Protein AF-A0A4U5LVH8-F1 (afdb_monomer)

Solvent-accessible surface area (backbone atoms only — not comparable to full-atom values): 15609 Å² total; per-residue (Å²): 105,29,66,63,54,50,50,22,55,41,50,54,55,33,56,53,20,60,77,36,75,45,81,76,67,95,50,73,52,55,47,56,58,29,36,58,57,48,28,49,53,48,22,69,75,67,57,44,85,49,93,58,66,38,68,61,50,84,52,35,52,63,48,34,46,51,49,50,51,51,56,49,64,70,52,76,82,63,92,68,68,66,69,78,76,60,49,35,67,52,24,46,74,44,38,55,60,45,42,48,52,55,49,54,50,51,52,48,55,36,57,73,34,71,61,38,16,62,70,41,51,72,62,45,55,82,71,44,55,75,68,31,41,48,43,47,49,51,47,50,53,59,71,68,41,66,85,65,63,89,50,96,66,51,62,50,59,63,49,44,56,62,78,89,74,84,62,78,76,80,74,71,84,78,74,80,86,83,88,86,86,86,88,84,87,80,94,77,87,79,98,66,92,68,92,85,67,88,71,89,73,83,69,96,56,100,64,83,80,88,81,81,72,52,75,63,56,53,50,50,51,50,53,48,54,52,50,54,50,53,53,52,52,51,52,52,51,51,55,48,51,52,54,50,53,52,50,51,52,56,61,70,68,56,80,131

Structure (mmCIF, N/CA/C/O backbone):
data_AF-A0A4U5LVH8-F1
#
_entry.id   AF-A0A4U5LVH8-F1
#
loop_
_atom_site.group_PDB
_atom_site.id
_atom_site.type_symbol
_atom_site.label_atom_id
_atom_site.label_alt_id
_atom_site.label_comp_id
_atom_site.label_asym_id
_atom_site.label_entity_id
_atom_site.label_seq_id
_atom_site.pdbx_PDB_ins_code
_atom_site.Cartn_x
_atom_site.Cartn_y
_atom_site.Cartn_z
_atom_site.occupancy
_atom_site.B_iso_or_equiv
_atom_site.auth_seq_id
_atom_site.auth_comp_id
_atom_site.auth_asym_id
_atom_site.auth_atom_id
_atom_site.pdbx_PDB_model_num
ATOM 1 N N . MET A 1 1 ? -9.816 -6.901 -11.701 1.00 77.50 1 MET A N 1
ATOM 2 C CA . MET A 1 1 ? -9.325 -7.179 -10.346 1.00 77.50 1 MET A CA 1
ATOM 3 C C . MET A 1 1 ? -10.148 -8.278 -9.701 1.00 77.50 1 MET A C 1
ATOM 5 O O . MET A 1 1 ? -11.346 -8.319 -9.952 1.00 77.50 1 MET A O 1
ATOM 9 N N . ASP A 1 2 ? -9.517 -9.133 -8.901 1.00 84.31 2 ASP A N 1
ATOM 10 C CA . ASP A 1 2 ? -10.192 -10.061 -7.992 1.00 84.31 2 ASP A CA 1
ATOM 11 C C . ASP A 1 2 ? -10.800 -9.315 -6.787 1.00 84.31 2 ASP A C 1
ATOM 13 O O . ASP A 1 2 ? -10.182 -8.396 -6.244 1.00 84.31 2 ASP A O 1
ATOM 17 N N . VAL A 1 3 ? -12.022 -9.687 -6.395 1.00 85.75 3 VAL A N 1
ATOM 18 C CA . VAL A 1 3 ? -12.782 -8.989 -5.343 1.00 85.75 3 VAL A CA 1
ATOM 19 C C . VAL A 1 3 ? -12.174 -9.234 -3.966 1.00 85.75 3 VAL A C 1
ATOM 21 O O . VAL A 1 3 ? -12.029 -8.292 -3.194 1.00 85.75 3 VAL A O 1
ATOM 24 N N . ASP A 1 4 ? -11.725 -10.456 -3.684 1.00 87.56 4 ASP A N 1
ATOM 25 C CA . ASP A 1 4 ? -11.202 -10.819 -2.366 1.00 87.56 4 ASP A CA 1
ATOM 26 C C . ASP A 1 4 ? -9.881 -10.092 -2.081 1.00 87.56 4 ASP A C 1
ATOM 28 O O . ASP A 1 4 ? -9.639 -9.612 -0.972 1.00 87.56 4 ASP A O 1
ATOM 32 N N . LYS A 1 5 ? -9.052 -9.912 -3.112 1.00 87.69 5 LYS A N 1
ATOM 33 C CA . LYS A 1 5 ? -7.832 -9.096 -3.024 1.00 87.69 5 LYS A CA 1
ATOM 34 C C . LYS A 1 5 ? -8.125 -7.610 -2.852 1.00 87.69 5 LYS A C 1
ATOM 36 O O . LYS A 1 5 ? -7.397 -6.920 -2.137 1.00 87.69 5 LYS A O 1
ATOM 41 N N . ALA A 1 6 ? -9.172 -7.104 -3.502 1.00 89.88 6 ALA A N 1
ATOM 42 C CA . ALA A 1 6 ? -9.593 -5.714 -3.347 1.00 89.88 6 ALA A CA 1
ATOM 43 C C . ALA A 1 6 ? -10.078 -5.448 -1.922 1.00 89.88 6 ALA A C 1
ATOM 45 O O . ALA A 1 6 ? -9.686 -4.445 -1.320 1.00 89.88 6 ALA A O 1
ATOM 46 N N . ASP A 1 7 ? -10.860 -6.374 -1.373 1.00 90.75 7 ASP A N 1
ATOM 47 C CA . ASP A 1 7 ? -11.361 -6.325 -0.005 1.00 90.75 7 ASP A CA 1
ATOM 48 C C . ASP A 1 7 ? -10.213 -6.400 1.002 1.00 90.75 7 ASP A C 1
ATOM 50 O O . ASP A 1 7 ? -10.173 -5.604 1.937 1.00 90.75 7 ASP A O 1
ATOM 54 N N . ALA A 1 8 ? -9.232 -7.281 0.783 1.00 92.69 8 ALA A N 1
ATOM 55 C CA . ALA A 1 8 ? -8.077 -7.409 1.665 1.00 92.69 8 ALA A CA 1
ATOM 56 C C . ALA A 1 8 ? -7.217 -6.140 1.718 1.00 92.69 8 ALA A C 1
ATOM 58 O O . ALA A 1 8 ? -6.842 -5.682 2.801 1.00 92.69 8 ALA A O 1
ATOM 59 N N . LEU A 1 9 ? -6.940 -5.537 0.557 1.00 94.38 9 LEU A N 1
ATOM 60 C CA . LEU A 1 9 ? -6.245 -4.252 0.490 1.00 94.38 9 LEU A CA 1
ATOM 61 C C . LEU A 1 9 ? -7.077 -3.151 1.160 1.00 94.38 9 LEU A C 1
ATOM 63 O O . LEU A 1 9 ? -6.551 -2.377 1.952 1.00 94.38 9 LEU A O 1
ATOM 67 N N . THR A 1 10 ? -8.380 -3.096 0.894 1.00 94.81 10 THR A N 1
ATOM 68 C CA . THR A 1 10 ? -9.263 -2.077 1.478 1.00 94.81 10 THR A CA 1
ATOM 69 C C . THR A 1 10 ? -9.329 -2.199 3.003 1.00 94.81 10 THR A C 1
ATOM 71 O O . THR A 1 10 ? -9.177 -1.197 3.701 1.00 94.81 10 THR A O 1
ATOM 74 N N . GLU A 1 11 ? -9.472 -3.417 3.535 1.00 94.81 11 GLU A N 1
ATOM 75 C CA . GLU A 1 11 ? -9.514 -3.676 4.977 1.00 94.81 11 GLU A CA 1
ATOM 76 C C . GLU A 1 11 ? -8.212 -3.243 5.656 1.00 94.81 11 GLU A C 1
ATOM 78 O O . GLU A 1 11 ? -8.259 -2.529 6.657 1.00 94.81 11 GLU A O 1
ATOM 83 N N . TRP A 1 12 ? -7.047 -3.586 5.092 1.00 96.00 12 TRP A N 1
ATOM 84 C CA . TRP A 1 12 ? -5.767 -3.176 5.675 1.00 96.00 12 TRP A CA 1
ATOM 85 C C . TRP A 1 12 ? -5.658 -1.653 5.792 1.00 96.00 12 TRP A C 1
ATOM 87 O O . TRP A 1 12 ? -5.301 -1.132 6.851 1.00 96.00 12 TRP A O 1
ATOM 97 N N . PHE A 1 13 ? -5.998 -0.923 4.724 1.00 95.31 13 PHE A N 1
ATOM 98 C CA . PHE A 1 13 ? -5.906 0.539 4.704 1.00 95.31 13 PHE A CA 1
ATOM 99 C C . PHE A 1 13 ? -6.944 1.209 5.613 1.00 95.31 13 PHE A C 1
ATOM 101 O O . PHE A 1 13 ? -6.641 2.257 6.184 1.00 95.31 13 PHE A O 1
ATOM 108 N N . ASN A 1 14 ? -8.117 0.601 5.808 1.00 95.38 14 ASN A N 1
ATOM 109 C CA . ASN A 1 14 ? -9.107 1.068 6.781 1.00 95.38 14 ASN A CA 1
ATOM 110 C C . ASN A 1 14 ? -8.628 0.870 8.223 1.00 95.38 14 ASN A C 1
ATOM 112 O O . ASN A 1 14 ? -8.704 1.804 9.017 1.00 95.38 14 ASN A O 1
ATOM 116 N N . ILE A 1 15 ? -8.054 -0.293 8.556 1.00 94.69 15 ILE A N 1
ATOM 117 C CA . ILE A 1 15 ? -7.499 -0.533 9.898 1.00 94.69 15 ILE A CA 1
ATOM 118 C C . ILE A 1 15 ? -6.306 0.394 10.158 1.00 94.69 15 ILE A C 1
ATOM 120 O O . ILE A 1 15 ? -6.172 0.923 11.260 1.00 94.69 15 ILE A O 1
ATOM 124 N N . PHE A 1 16 ? -5.449 0.636 9.158 1.00 94.75 16 PHE A N 1
ATOM 125 C CA . PHE A 1 16 ? -4.433 1.686 9.260 1.00 94.75 16 PHE A CA 1
ATOM 126 C C . PHE A 1 16 ? -5.089 3.044 9.525 1.00 94.75 16 PHE A C 1
ATOM 128 O O . PHE A 1 16 ? -4.652 3.778 10.409 1.00 94.75 16 PHE A O 1
ATOM 135 N N . GLY A 1 17 ? -6.155 3.358 8.787 1.00 93.00 17 GLY A N 1
ATOM 136 C CA . GLY A 1 17 ? -6.939 4.572 8.945 1.00 93.00 17 GLY A CA 1
ATOM 137 C C . GLY A 1 17 ? -7.444 4.786 10.370 1.00 93.00 17 GLY A C 1
ATOM 138 O O . GLY A 1 17 ? -7.282 5.883 10.904 1.00 93.00 17 GLY A O 1
ATOM 139 N N . ASP A 1 18 ? -7.931 3.736 11.031 1.00 94.00 18 ASP A N 1
ATOM 140 C CA . ASP A 1 18 ? -8.365 3.785 12.432 1.00 94.00 18 ASP A CA 1
ATOM 141 C C . ASP A 1 18 ? -7.240 4.209 13.387 1.00 94.00 18 ASP A C 1
ATOM 143 O O . ASP A 1 18 ? -7.485 4.932 14.354 1.00 94.00 18 ASP A O 1
ATOM 147 N N . LEU A 1 19 ? -5.991 3.813 13.110 1.00 90.88 19 LEU A N 1
ATOM 148 C CA . LEU A 1 19 ? -4.831 4.188 13.930 1.00 90.88 19 LEU A CA 1
ATOM 149 C C . LEU A 1 19 ? -4.488 5.680 13.831 1.00 90.88 19 LEU A C 1
ATOM 151 O O . LEU A 1 19 ? -3.865 6.226 14.742 1.00 90.88 19 LEU A O 1
ATOM 155 N N . VAL A 1 20 ? -4.870 6.334 12.732 1.00 92.25 20 VAL A N 1
ATOM 156 C CA . VAL A 1 20 ? -4.509 7.728 12.423 1.00 92.25 20 VAL A CA 1
ATOM 157 C C . VAL A 1 20 ? -5.723 8.659 12.309 1.00 92.25 20 VAL A C 1
ATOM 159 O O . VAL A 1 20 ? -5.568 9.830 11.964 1.00 92.25 20 VAL A O 1
ATOM 162 N N . GLY A 1 21 ? -6.926 8.169 12.619 1.00 90.44 21 GLY A N 1
ATOM 163 C CA . GLY A 1 21 ? -8.167 8.948 12.608 1.00 90.44 21 GLY A CA 1
ATOM 164 C C . GLY A 1 21 ? -8.707 9.265 11.210 1.00 90.44 21 GLY A C 1
ATOM 165 O O . GLY A 1 21 ? -9.227 10.360 10.989 1.00 90.44 21 GLY A O 1
ATOM 166 N N . LEU A 1 22 ? -8.561 8.344 10.257 1.00 92.50 22 LEU A N 1
ATOM 167 C CA . LEU A 1 22 ? -9.138 8.447 8.916 1.00 92.50 22 LEU A CA 1
ATOM 168 C C . LEU A 1 22 ? -10.501 7.738 8.832 1.00 92.50 22 LEU A C 1
ATOM 170 O O . LEU A 1 22 ? -10.703 6.723 9.493 1.00 92.50 22 LEU A O 1
ATOM 174 N N . PRO A 1 23 ? -11.442 8.252 8.019 1.00 92.06 23 PRO A N 1
ATOM 175 C CA . PRO A 1 23 ? -12.720 7.585 7.795 1.00 92.06 23 PRO A CA 1
ATOM 176 C C . PRO A 1 23 ? -12.533 6.315 6.962 1.00 92.06 23 PRO A C 1
ATOM 178 O O . PRO A 1 23 ? -11.687 6.288 6.075 1.00 92.06 23 PRO A O 1
ATOM 181 N N . HIS A 1 24 ? -13.373 5.306 7.183 1.00 93.31 24 HIS A N 1
ATOM 182 C CA . HIS A 1 24 ? -13.367 4.092 6.363 1.00 93.31 24 HIS A CA 1
ATOM 183 C C . HIS A 1 24 ? -13.797 4.384 4.927 1.00 93.31 24 HIS A C 1
ATOM 185 O O . HIS A 1 24 ? -14.655 5.236 4.682 1.00 93.31 24 HIS A O 1
ATOM 191 N N . VAL A 1 25 ? -13.227 3.631 3.993 1.00 92.50 25 VAL A N 1
ATOM 192 C CA . VAL A 1 25 ? -13.650 3.588 2.593 1.00 92.50 25 VAL A CA 1
ATOM 193 C C . VAL A 1 25 ? -14.218 2.220 2.244 1.00 92.50 25 VAL A C 1
ATOM 195 O O . VAL A 1 25 ? -13.813 1.207 2.815 1.00 92.50 25 VAL A O 1
ATOM 198 N N . ASN A 1 26 ? -15.140 2.176 1.285 1.00 88.88 26 ASN A N 1
ATOM 199 C CA . ASN A 1 26 ? -15.774 0.917 0.880 1.00 88.88 26 ASN A CA 1
ATOM 200 C C . ASN A 1 26 ? -15.112 0.292 -0.350 1.00 88.88 26 ASN A C 1
ATOM 202 O O . ASN A 1 26 ? -15.290 -0.893 -0.609 1.00 88.88 26 ASN A O 1
ATOM 206 N N . GLN A 1 27 ? -14.406 1.096 -1.149 1.00 88.50 27 GLN A N 1
ATOM 207 C CA . GLN A 1 27 ? -13.884 0.678 -2.446 1.00 88.50 27 GLN A CA 1
ATOM 208 C C . GLN A 1 27 ? -12.530 1.324 -2.733 1.00 88.50 27 GLN A C 1
ATOM 210 O O . GLN A 1 27 ? -12.281 2.474 -2.370 1.00 88.50 27 GLN A O 1
ATOM 215 N N . LEU A 1 28 ? -11.691 0.633 -3.508 1.00 87.44 28 LEU A N 1
ATOM 216 C CA . LEU A 1 28 ? -10.348 1.104 -3.867 1.00 87.44 28 LEU A CA 1
ATOM 217 C C . LEU A 1 28 ? -10.326 2.489 -4.528 1.00 87.44 28 LEU A C 1
ATOM 219 O O . LEU A 1 28 ? -9.418 3.283 -4.287 1.00 87.44 28 LEU A O 1
ATOM 223 N N . GLY A 1 29 ? -11.330 2.797 -5.354 1.00 85.31 29 GLY A N 1
ATOM 224 C CA . GLY A 1 29 ? -11.435 4.082 -6.051 1.00 85.31 29 GLY A CA 1
ATOM 225 C C . GLY A 1 29 ? -11.476 5.289 -5.108 1.00 85.31 29 GLY A C 1
ATOM 226 O O . GLY A 1 29 ? -11.014 6.372 -5.466 1.00 85.31 29 GLY A O 1
ATOM 227 N N . GLU A 1 30 ? -11.967 5.102 -3.882 1.00 88.25 30 GLU A N 1
ATOM 228 C CA . GLU A 1 30 ? -12.084 6.165 -2.881 1.00 88.25 30 GLU A CA 1
ATOM 229 C C . GLU A 1 30 ? -10.713 6.613 -2.341 1.00 88.25 30 GLU A C 1
ATOM 231 O O . GLU A 1 30 ? -10.562 7.752 -1.888 1.00 88.25 30 GLU A O 1
ATOM 236 N N . PHE A 1 31 ? -9.673 5.780 -2.469 1.00 87.12 31 PHE A N 1
ATOM 237 C CA . PHE A 1 31 ? -8.310 6.145 -2.076 1.00 87.12 31 PHE A CA 1
ATOM 238 C C . PHE A 1 31 ? -7.691 7.230 -2.970 1.00 87.12 31 PHE A C 1
ATOM 240 O O . PHE A 1 31 ? -6.870 8.010 -2.492 1.00 87.12 31 PHE A O 1
ATOM 247 N N . VAL A 1 32 ? -8.113 7.339 -4.236 1.00 85.31 32 VAL A N 1
ATOM 248 C CA . VAL A 1 32 ? -7.517 8.245 -5.242 1.00 85.31 32 VAL A CA 1
ATOM 249 C C . VAL A 1 32 ? -7.697 9.725 -4.897 1.00 85.31 32 VAL A C 1
ATOM 251 O O . VAL A 1 32 ? -6.862 10.551 -5.253 1.00 85.31 32 VAL A O 1
ATOM 254 N N . GLY A 1 33 ? -8.787 10.078 -4.213 1.00 80.06 33 GLY A N 1
ATOM 255 C CA . GLY A 1 33 ? -9.058 11.444 -3.743 1.00 80.06 33 GLY A CA 1
ATOM 256 C C . GLY A 1 33 ? -9.035 11.590 -2.221 1.00 80.06 33 GLY A C 1
ATOM 257 O O . GLY A 1 33 ? -9.372 12.654 -1.699 1.00 80.06 33 GLY A O 1
ATOM 258 N N . GLY A 1 34 ? -8.709 10.512 -1.508 1.00 87.06 34 GLY A N 1
ATOM 259 C CA . GLY A 1 34 ? -8.772 10.445 -0.056 1.00 87.06 34 GLY A CA 1
ATOM 260 C C . GLY A 1 34 ? -7.535 11.012 0.638 1.00 87.06 34 GLY A C 1
ATOM 261 O O . GLY A 1 34 ? -6.589 11.492 0.017 1.00 87.06 34 GLY A O 1
ATOM 262 N N . GLN A 1 35 ? -7.544 10.928 1.968 1.00 90.25 35 GLN A N 1
ATOM 263 C CA . GLN A 1 35 ? -6.395 11.279 2.813 1.00 90.25 35 GLN A CA 1
ATOM 264 C C . GLN A 1 35 ? -5.513 10.067 3.136 1.00 90.25 35 GLN A C 1
ATOM 266 O O . GLN A 1 35 ? -4.410 10.248 3.642 1.00 90.25 35 GLN A O 1
ATOM 271 N N . HIS A 1 36 ? -5.957 8.846 2.824 1.00 91.94 36 HIS A N 1
ATOM 272 C CA . HIS A 1 36 ? -5.225 7.610 3.114 1.00 91.94 36 HIS A CA 1
ATOM 273 C C . HIS A 1 36 ? -3.842 7.583 2.470 1.00 91.94 36 HIS A C 1
ATOM 275 O O . HIS A 1 36 ? -2.851 7.501 3.188 1.00 91.94 36 HIS A O 1
ATOM 281 N N . LEU A 1 37 ? -3.757 7.715 1.142 1.00 91.00 37 LEU A N 1
ATOM 282 C CA . LEU A 1 37 ? -2.475 7.619 0.437 1.00 91.00 37 LEU A CA 1
ATOM 283 C C . LEU A 1 37 ? -1.489 8.723 0.845 1.00 91.00 37 LEU A C 1
ATOM 285 O O . LEU A 1 37 ? -0.340 8.391 1.127 1.00 91.00 37 LEU A O 1
ATOM 289 N N . PRO A 1 38 ? -1.891 10.005 0.972 1.00 90.81 38 PRO A N 1
ATOM 290 C CA . PRO A 1 38 ? -0.995 11.035 1.495 1.00 90.81 38 PRO A CA 1
ATOM 291 C C . PRO A 1 38 ? -0.549 10.772 2.936 1.00 90.81 38 PRO A C 1
ATOM 293 O O . PRO A 1 38 ? 0.606 11.021 3.277 1.00 90.81 38 PRO A O 1
ATOM 296 N N . THR A 1 39 ? -1.440 10.254 3.788 1.00 92.62 39 THR A N 1
ATOM 297 C CA . THR A 1 39 ? -1.114 9.957 5.193 1.00 92.62 39 THR A CA 1
ATOM 298 C C . THR A 1 39 ? -0.149 8.783 5.295 1.00 92.62 39 THR A C 1
ATOM 300 O O . THR A 1 39 ? 0.784 8.829 6.092 1.00 92.62 39 THR A O 1
ATOM 303 N N . ILE A 1 40 ? -0.313 7.769 4.449 1.00 92.06 40 ILE A N 1
ATOM 304 C CA . ILE A 1 40 ? 0.613 6.641 4.359 1.00 92.06 40 ILE A CA 1
ATOM 305 C C . ILE A 1 40 ? 1.956 7.075 3.785 1.00 92.06 40 ILE A C 1
ATOM 307 O O . ILE A 1 40 ? 2.991 6.708 4.326 1.00 92.06 40 ILE A O 1
ATOM 311 N N . LEU A 1 41 ? 1.971 7.925 2.761 1.00 90.69 41 LEU A N 1
ATOM 312 C CA . LEU A 1 41 ? 3.218 8.477 2.241 1.00 90.69 41 LEU A CA 1
ATOM 313 C C . LEU A 1 41 ? 3.966 9.280 3.316 1.00 90.69 41 LEU A C 1
ATOM 315 O O . LEU A 1 41 ? 5.185 9.175 3.439 1.00 90.69 41 LEU A O 1
ATOM 319 N N . LYS A 1 42 ? 3.239 10.054 4.131 1.00 91.19 42 LYS A N 1
ATOM 320 C CA . LYS A 1 42 ? 3.802 10.751 5.292 1.00 91.19 42 LYS A CA 1
ATOM 321 C C . LYS A 1 42 ? 4.368 9.767 6.319 1.00 91.19 42 LYS A C 1
ATOM 323 O O . LYS A 1 42 ? 5.509 9.931 6.731 1.00 91.19 42 LYS A O 1
ATOM 328 N N . PHE A 1 43 ? 3.615 8.723 6.666 1.00 93.00 43 PHE A N 1
ATOM 329 C CA . PHE A 1 43 ? 4.066 7.638 7.542 1.00 93.00 43 PHE A CA 1
ATOM 330 C C . PHE A 1 43 ? 5.358 6.982 7.032 1.00 93.00 43 PHE A C 1
ATOM 332 O O . PHE A 1 43 ? 6.311 6.837 7.792 1.00 93.00 43 PHE A O 1
ATOM 339 N N . MET A 1 44 ? 5.431 6.657 5.739 1.00 89.88 44 MET A N 1
ATOM 340 C CA . MET A 1 44 ? 6.607 6.035 5.125 1.00 89.88 44 MET A CA 1
ATOM 341 C C . MET A 1 44 ? 7.847 6.932 5.169 1.00 89.88 44 MET A C 1
ATOM 343 O O . MET A 1 44 ? 8.952 6.429 5.380 1.00 89.88 44 MET A O 1
ATOM 347 N N . LYS A 1 45 ? 7.672 8.248 4.994 1.00 88.00 45 LYS A N 1
ATOM 348 C CA . LYS A 1 45 ? 8.757 9.240 5.061 1.00 88.00 45 LYS A CA 1
ATOM 349 C C . LYS A 1 45 ? 9.219 9.510 6.492 1.00 88.00 45 LYS A C 1
ATOM 351 O O . LYS A 1 45 ? 10.416 9.601 6.736 1.00 88.00 45 LYS A O 1
ATOM 356 N N . GLU A 1 46 ? 8.279 9.637 7.427 1.00 89.62 46 GLU A N 1
ATOM 357 C CA . GLU A 1 46 ? 8.545 9.989 8.831 1.00 89.62 46 GLU A CA 1
ATOM 358 C C . GLU A 1 46 ? 8.856 8.772 9.716 1.00 89.62 46 GLU A C 1
ATOM 360 O O . GLU A 1 46 ? 9.209 8.942 10.884 1.00 89.62 46 GLU A O 1
ATOM 365 N N . LYS A 1 47 ? 8.691 7.550 9.190 1.00 88.06 47 LYS A N 1
ATOM 366 C CA . LYS A 1 47 ? 8.902 6.269 9.891 1.00 88.06 47 LYS A CA 1
ATOM 367 C C . LYS A 1 47 ? 8.141 6.152 11.219 1.00 88.06 47 LYS A C 1
ATOM 369 O O . LYS A 1 47 ? 8.531 5.417 12.120 1.00 88.06 47 LYS A O 1
ATOM 374 N N . SER A 1 48 ? 7.042 6.892 11.354 1.00 89.38 48 SER A N 1
ATOM 375 C CA . SER A 1 48 ? 6.248 6.981 12.579 1.00 89.38 48 SER A CA 1
ATOM 376 C C . SER A 1 48 ? 4.800 7.341 12.266 1.00 89.38 48 SER A C 1
ATOM 378 O O . SER A 1 48 ? 4.524 8.072 11.312 1.00 89.38 48 SER A O 1
ATOM 380 N N . LEU A 1 49 ? 3.858 6.793 13.046 1.00 88.69 49 LEU A N 1
ATOM 381 C CA . LEU A 1 49 ? 2.426 7.006 12.822 1.00 88.69 49 LEU A CA 1
ATOM 382 C C . LEU A 1 49 ? 2.079 8.505 12.921 1.00 88.69 49 LEU A C 1
ATOM 384 O O . LEU A 1 49 ? 2.335 9.128 13.958 1.00 88.69 49 LEU A O 1
ATOM 388 N N . PRO A 1 50 ? 1.475 9.099 11.875 1.00 88.69 50 PRO A N 1
ATOM 389 C CA . PRO A 1 50 ? 1.121 10.508 11.883 1.00 88.69 50 PRO A CA 1
ATOM 390 C C . PRO A 1 50 ? 0.108 10.829 12.984 1.00 88.69 50 PRO A C 1
ATOM 392 O O . PRO A 1 50 ? -0.961 10.233 13.056 1.00 88.69 50 PRO A O 1
ATOM 395 N N . LYS A 1 51 ? 0.393 11.858 13.793 1.00 86.88 51 LYS A N 1
ATOM 396 C CA . LYS A 1 51 ? -0.558 12.366 14.809 1.00 86.88 51 LYS A CA 1
ATOM 397 C C . LYS A 1 51 ? -1.826 12.972 14.206 1.00 86.88 51 LYS A C 1
ATOM 399 O O . LYS A 1 51 ? -2.827 13.130 14.897 1.00 86.88 51 LYS A O 1
ATOM 404 N N . LYS A 1 52 ? -1.738 13.419 12.955 1.00 87.19 52 LYS A N 1
ATOM 405 C CA . LYS A 1 52 ? -2.841 13.995 12.189 1.00 87.19 52 LYS A CA 1
ATOM 406 C C . LYS A 1 52 ? -2.780 13.452 10.764 1.00 87.19 52 LYS A C 1
ATOM 408 O O . LYS A 1 52 ? -1.668 13.406 10.216 1.00 87.19 52 LYS A O 1
ATOM 413 N N . PRO A 1 53 ? -3.938 13.125 10.165 1.00 89.81 53 PRO A N 1
ATOM 414 C CA . PRO A 1 53 ? -4.039 12.842 8.745 1.00 89.81 53 PRO A CA 1
ATOM 415 C C . PRO A 1 53 ? -3.376 13.923 7.899 1.00 89.81 53 PRO A C 1
ATOM 417 O O . PRO A 1 53 ? -3.419 15.110 8.234 1.00 89.81 53 PRO A O 1
ATOM 420 N N . ALA A 1 54 ? -2.777 13.510 6.791 1.00 90.00 54 ALA A N 1
ATOM 421 C CA . ALA A 1 54 ? -2.305 14.436 5.779 1.00 90.00 54 ALA A CA 1
ATOM 422 C C . ALA A 1 54 ? -3.484 15.106 5.053 1.00 90.00 54 ALA A C 1
ATOM 424 O O . ALA A 1 54 ? -4.641 14.674 5.131 1.00 90.00 54 ALA A O 1
ATOM 425 N N . GLU A 1 55 ? -3.186 16.189 4.342 1.00 86.62 55 GLU A N 1
ATOM 426 C CA . GLU A 1 55 ? -4.177 16.884 3.528 1.00 86.62 55 GLU A CA 1
ATOM 427 C C . GLU A 1 55 ? -4.693 15.994 2.392 1.00 86.62 55 GLU A C 1
ATOM 429 O O . GLU A 1 55 ? -4.033 15.050 1.948 1.00 86.62 55 GLU A O 1
ATOM 434 N N . LYS A 1 56 ? -5.917 16.285 1.942 1.00 83.94 56 LYS A N 1
ATOM 435 C CA . LYS A 1 56 ? -6.521 15.591 0.802 1.00 83.94 56 LYS A CA 1
ATOM 436 C C . LYS A 1 56 ? -5.719 15.852 -0.465 1.00 83.94 56 LYS A C 1
ATOM 438 O O . LYS A 1 56 ? -5.141 16.919 -0.651 1.00 83.94 56 LYS A O 1
ATOM 443 N N . ILE A 1 57 ? -5.769 14.886 -1.373 1.00 81.44 57 ILE A N 1
ATOM 444 C CA . ILE A 1 57 ? -5.179 15.015 -2.701 1.00 81.44 57 ILE A CA 1
ATOM 445 C C . ILE A 1 57 ? -5.948 16.083 -3.490 1.00 81.44 57 ILE A C 1
ATOM 447 O O . ILE A 1 57 ? -7.095 15.866 -3.883 1.00 81.44 57 ILE A O 1
ATOM 451 N N . LEU A 1 58 ? -5.304 17.225 -3.738 1.00 78.25 58 LEU A N 1
ATOM 452 C CA . LEU A 1 58 ? -5.845 18.288 -4.592 1.00 78.25 58 LEU A CA 1
ATOM 453 C C . LEU A 1 58 ? -5.587 17.993 -6.073 1.00 78.25 58 LEU A C 1
ATOM 455 O O . LEU A 1 58 ? -6.492 18.114 -6.896 1.00 78.25 58 LEU A O 1
ATOM 459 N N . ASN A 1 59 ? -4.375 17.534 -6.402 1.00 87.75 59 ASN A N 1
ATOM 460 C CA . ASN A 1 59 ? -3.997 17.122 -7.748 1.00 87.75 59 ASN A CA 1
ATOM 461 C C . ASN A 1 59 ? -3.624 15.635 -7.774 1.00 87.75 59 ASN A C 1
ATOM 463 O O . ASN A 1 59 ? -2.538 15.230 -7.363 1.00 87.75 59 ASN A O 1
ATOM 467 N N . ARG A 1 60 ? -4.554 14.809 -8.264 1.00 87.75 60 ARG A N 1
ATOM 468 C CA . ARG A 1 60 ? -4.413 13.343 -8.305 1.00 87.75 60 ARG A CA 1
ATOM 469 C C . ARG A 1 60 ? -3.241 12.902 -9.162 1.00 87.75 60 ARG A C 1
ATOM 471 O O . ARG A 1 60 ? -2.527 11.980 -8.790 1.00 87.75 60 ARG A O 1
ATOM 478 N N . ARG A 1 61 ? -3.046 13.558 -10.301 1.00 86.75 61 ARG A N 1
ATOM 479 C CA . ARG A 1 61 ? -1.995 13.190 -11.241 1.00 86.75 61 ARG A CA 1
ATOM 480 C C . ARG A 1 61 ? -0.618 13.441 -10.635 1.00 86.75 61 ARG A C 1
ATOM 482 O O . ARG A 1 61 ? 0.165 12.504 -10.535 1.00 86.75 61 ARG A O 1
ATOM 489 N N . GLU A 1 62 ? -0.385 14.660 -10.155 1.00 86.38 62 GLU A N 1
ATOM 490 C CA . GLU A 1 62 ? 0.869 15.025 -9.481 1.00 86.38 62 GLU A CA 1
ATOM 491 C C . GLU A 1 62 ? 1.128 14.140 -8.260 1.00 86.38 62 GLU A C 1
ATOM 493 O O . GLU A 1 62 ? 2.257 13.713 -8.029 1.00 86.38 62 GLU A O 1
ATOM 498 N N . PHE A 1 63 ? 0.079 13.805 -7.501 1.00 89.94 63 PHE A N 1
ATOM 499 C CA . PHE A 1 63 ? 0.214 12.912 -6.357 1.00 89.94 63 PHE A CA 1
ATOM 500 C C . PHE A 1 63 ? 0.691 11.513 -6.762 1.00 89.94 63 PHE A C 1
ATOM 502 O O . PHE A 1 63 ? 1.656 11.023 -6.186 1.00 89.94 63 PHE A O 1
ATOM 509 N N . PHE A 1 64 ? 0.052 10.864 -7.742 1.00 88.25 64 PHE A N 1
ATOM 510 C CA . PHE A 1 64 ? 0.455 9.518 -8.167 1.00 88.25 64 PHE A CA 1
ATOM 511 C C . PHE A 1 64 ? 1.817 9.504 -8.873 1.00 88.25 64 PHE A C 1
ATOM 513 O O . PHE A 1 64 ? 2.550 8.526 -8.750 1.00 88.25 64 PHE A O 1
ATOM 520 N N . GLU A 1 65 ? 2.185 10.577 -9.576 1.00 87.75 65 GLU A N 1
ATOM 521 C CA . GLU A 1 65 ? 3.537 10.759 -10.119 1.00 87.75 65 GLU A CA 1
ATOM 522 C C . GLU A 1 65 ? 4.574 10.897 -8.988 1.00 87.75 65 GLU A C 1
ATOM 524 O O . GLU A 1 65 ? 5.603 10.222 -9.008 1.00 87.75 65 GLU A O 1
ATOM 529 N N . SER A 1 66 ? 4.277 11.682 -7.947 1.00 86.69 66 SER A N 1
ATOM 530 C CA . SER A 1 66 ? 5.142 11.826 -6.768 1.00 86.69 66 SER A CA 1
ATOM 531 C C . SER A 1 66 ? 5.246 10.535 -5.951 1.00 86.69 66 SER A C 1
ATOM 533 O O . SER A 1 66 ? 6.338 10.169 -5.517 1.00 86.69 66 SER A O 1
ATOM 535 N N . LEU A 1 67 ? 4.133 9.819 -5.769 1.00 87.62 67 LEU A N 1
ATOM 536 C CA . LEU A 1 67 ? 4.103 8.522 -5.100 1.00 87.62 67 LEU A CA 1
ATOM 537 C C . LEU A 1 67 ? 4.956 7.509 -5.864 1.00 87.62 67 LEU A C 1
ATOM 539 O O . LEU A 1 67 ? 5.794 6.854 -5.257 1.00 87.62 67 LEU A O 1
ATOM 543 N N . LEU A 1 68 ? 4.806 7.427 -7.189 1.00 88.56 68 LEU A N 1
ATOM 544 C CA . LEU A 1 68 ? 5.639 6.563 -8.025 1.00 88.56 68 LEU A CA 1
ATOM 545 C C . LEU A 1 68 ? 7.126 6.918 -7.908 1.00 88.56 68 LEU A C 1
ATOM 547 O O . LEU A 1 68 ? 7.948 6.020 -7.737 1.00 88.56 68 LEU A O 1
ATOM 551 N N . SER A 1 69 ? 7.471 8.209 -7.953 1.00 85.56 69 SER A N 1
ATOM 552 C CA . SER A 1 69 ? 8.853 8.670 -7.765 1.00 85.56 69 SER A CA 1
ATOM 553 C C . SER A 1 69 ? 9.406 8.227 -6.412 1.00 85.56 69 SER A C 1
ATOM 555 O O . SER A 1 69 ? 10.502 7.683 -6.346 1.00 85.56 69 SER A O 1
ATOM 557 N N . HIS A 1 70 ? 8.632 8.397 -5.337 1.00 85.06 70 HIS A N 1
ATOM 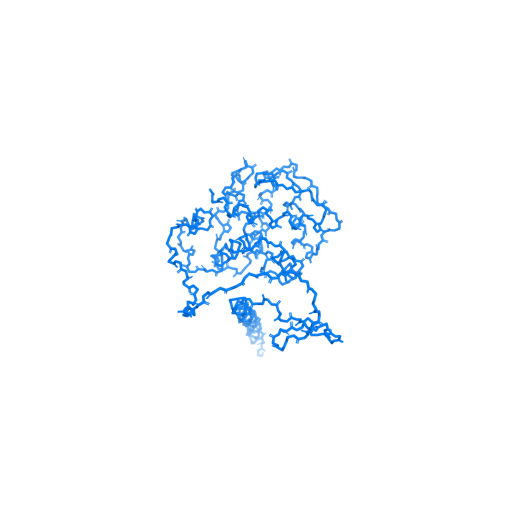558 C CA . HIS A 1 70 ? 9.058 8.006 -3.996 1.00 85.06 70 HIS A CA 1
ATOM 559 C C . HIS A 1 70 ? 9.243 6.492 -3.856 1.00 85.06 70 HIS A C 1
ATOM 561 O O . HIS A 1 70 ? 10.245 6.046 -3.308 1.00 85.06 70 HIS A O 1
ATOM 567 N N . LEU A 1 71 ? 8.304 5.698 -4.374 1.00 84.81 71 LEU A N 1
ATOM 568 C CA . LEU A 1 71 ? 8.404 4.239 -4.366 1.00 84.81 71 LEU A CA 1
ATOM 569 C C . LEU A 1 71 ? 9.630 3.764 -5.179 1.00 84.81 71 LEU A C 1
ATOM 571 O O . LEU A 1 71 ? 10.407 2.933 -4.716 1.00 84.81 71 LEU A O 1
ATOM 575 N N . THR A 1 72 ? 9.895 4.395 -6.327 1.00 81.00 72 THR A N 1
ATOM 576 C CA . THR A 1 72 ? 11.099 4.132 -7.137 1.00 81.00 72 THR A CA 1
ATOM 577 C C . THR A 1 72 ? 12.387 4.507 -6.394 1.00 81.00 72 THR A C 1
ATOM 579 O O . THR A 1 72 ? 13.374 3.781 -6.461 1.00 81.00 72 THR A O 1
ATOM 582 N N . GLU A 1 73 ? 12.395 5.613 -5.644 1.00 80.06 73 GLU A N 1
ATOM 583 C CA . GLU A 1 73 ? 13.537 6.012 -4.810 1.00 80.06 73 GLU A CA 1
ATOM 584 C C . GLU A 1 73 ? 13.802 5.053 -3.650 1.00 80.06 73 GLU A C 1
ATOM 586 O O . GLU A 1 73 ? 14.950 4.949 -3.221 1.00 80.06 73 GLU A O 1
ATOM 591 N N . LEU A 1 74 ? 12.780 4.378 -3.118 1.00 75.94 74 LEU A N 1
ATOM 592 C CA . LEU A 1 74 ? 12.956 3.335 -2.101 1.00 75.94 74 LEU A CA 1
ATOM 593 C C . LEU A 1 74 ? 13.593 2.076 -2.703 1.00 75.94 74 LEU A C 1
ATOM 595 O O . LEU A 1 74 ? 14.374 1.393 -2.037 1.00 75.94 74 LEU A O 1
ATOM 599 N N . GLN A 1 75 ? 13.385 1.844 -3.999 1.00 70.25 75 GLN A N 1
ATOM 600 C CA . GLN A 1 75 ? 13.974 0.754 -4.768 1.00 70.25 75 GLN A CA 1
ATOM 601 C C . GLN A 1 75 ? 15.471 0.959 -5.096 1.00 70.25 75 GLN A C 1
ATOM 603 O O . GLN A 1 75 ? 15.899 0.791 -6.235 1.00 70.25 75 GLN A O 1
ATOM 608 N N . LYS A 1 76 ? 16.321 1.298 -4.118 1.00 56.88 76 LYS A N 1
ATOM 609 C CA . LYS A 1 76 ? 17.749 1.579 -4.399 1.00 56.88 76 LYS A CA 1
ATOM 610 C C . LYS A 1 76 ? 18.579 0.336 -4.727 1.00 56.88 76 LYS A C 1
ATOM 612 O O . LYS A 1 76 ? 19.646 0.468 -5.318 1.00 56.88 76 LYS A O 1
ATOM 617 N N . VAL A 1 77 ? 18.127 -0.855 -4.320 1.00 49.56 77 VAL A N 1
ATOM 618 C CA . VAL A 1 77 ? 18.920 -2.103 -4.420 1.00 49.56 77 VAL A CA 1
ATOM 619 C C . VAL A 1 77 ? 18.062 -3.345 -4.743 1.00 49.56 77 VAL A C 1
ATOM 621 O O . VAL A 1 77 ? 18.588 -4.453 -4.834 1.00 49.56 77 VAL A O 1
ATOM 624 N N . SER A 1 78 ? 16.742 -3.204 -4.924 1.00 49.03 78 SER A N 1
ATOM 625 C CA . SER A 1 78 ? 15.853 -4.360 -5.137 1.00 49.03 78 SER A CA 1
ATOM 626 C C . SER A 1 78 ? 15.917 -4.877 -6.586 1.00 49.03 78 SER A C 1
ATOM 628 O O . SER A 1 78 ? 15.789 -4.072 -7.513 1.00 49.03 78 SER A O 1
ATOM 630 N N . PRO A 1 79 ? 16.062 -6.200 -6.805 1.00 52.22 79 PRO A N 1
ATOM 631 C CA . PRO A 1 79 ? 16.142 -6.810 -8.137 1.00 52.22 79 PRO A CA 1
ATOM 632 C C . PRO A 1 79 ? 14.834 -6.756 -8.946 1.00 52.22 79 PRO A C 1
ATOM 634 O O . PRO A 1 79 ? 14.860 -7.030 -10.145 1.00 52.22 79 PRO A O 1
ATOM 637 N N . ASN A 1 80 ? 13.699 -6.401 -8.339 1.00 59.22 80 ASN A N 1
ATOM 638 C CA . ASN A 1 80 ? 12.397 -6.555 -8.989 1.00 59.22 80 ASN A CA 1
ATOM 639 C C . ASN A 1 80 ? 11.898 -5.234 -9.583 1.00 59.22 80 ASN A C 1
ATOM 641 O O . ASN A 1 80 ? 11.631 -4.277 -8.866 1.00 59.22 80 ASN A O 1
ATOM 645 N N . GLN A 1 81 ? 11.707 -5.177 -10.899 1.00 66.31 81 GLN A N 1
ATOM 646 C CA . GLN A 1 81 ? 11.299 -3.969 -11.630 1.00 66.31 81 GLN A CA 1
ATOM 647 C C . GLN A 1 81 ? 9.797 -3.625 -11.498 1.00 66.31 81 GLN A C 1
ATOM 649 O O . GLN A 1 81 ? 9.218 -3.053 -12.420 1.00 66.31 81 GLN A O 1
ATOM 654 N N . TYR A 1 82 ? 9.136 -3.935 -10.376 1.00 73.50 82 TYR A N 1
ATOM 655 C CA . TYR A 1 82 ? 7.678 -3.776 -10.246 1.00 73.50 82 TYR A CA 1
ATOM 656 C C . TYR A 1 82 ? 7.189 -2.328 -10.416 1.00 73.50 82 TYR A C 1
ATOM 658 O O . TYR A 1 82 ? 6.103 -2.111 -10.955 1.00 73.50 82 TYR A O 1
ATOM 666 N N . HIS A 1 83 ? 8.000 -1.327 -10.058 1.00 75.00 83 HIS A N 1
ATOM 667 C CA . HIS A 1 83 ? 7.671 0.087 -10.283 1.00 75.00 83 HIS A CA 1
ATOM 668 C C . HIS A 1 83 ? 7.566 0.461 -11.766 1.00 75.00 83 HIS A C 1
ATOM 670 O O . HIS A 1 83 ? 6.817 1.372 -12.109 1.00 75.00 83 HIS A O 1
ATOM 676 N N . SER A 1 84 ? 8.270 -0.248 -12.656 1.00 74.38 84 SER A N 1
ATOM 677 C CA . SER A 1 84 ? 8.235 0.030 -14.100 1.00 74.38 84 SER A CA 1
ATOM 678 C C . SER A 1 84 ? 6.876 -0.278 -14.739 1.00 74.38 84 SER A C 1
ATOM 680 O O . SER A 1 84 ? 6.536 0.280 -15.781 1.00 74.38 84 SER A O 1
ATOM 682 N N . GLU A 1 85 ? 6.068 -1.122 -14.091 1.00 77.94 85 GLU A N 1
ATOM 683 C CA . GLU A 1 85 ? 4.733 -1.506 -14.553 1.00 77.94 85 GLU A CA 1
ATOM 684 C C . GLU A 1 85 ? 3.602 -0.651 -13.957 1.00 77.94 85 GLU A C 1
ATOM 686 O O . GLU A 1 85 ? 2.431 -0.850 -14.308 1.00 77.94 85 GLU A O 1
ATOM 691 N N . LEU A 1 86 ? 3.928 0.295 -13.069 1.00 83.69 86 LEU A N 1
ATOM 692 C CA . LEU A 1 86 ? 2.959 1.204 -12.465 1.00 83.69 86 LEU A CA 1
ATOM 693 C C . LEU A 1 86 ? 2.591 2.341 -13.418 1.00 83.69 86 LEU A C 1
ATOM 695 O O . LEU A 1 86 ? 3.440 3.110 -13.868 1.00 83.69 86 LEU A O 1
ATOM 699 N N . LYS A 1 87 ? 1.290 2.513 -13.671 1.00 85.62 87 LYS A N 1
ATOM 700 C CA . LYS A 1 87 ? 0.781 3.593 -14.524 1.00 85.62 87 LYS A CA 1
ATOM 701 C C . LYS A 1 87 ? 0.115 4.673 -13.677 1.00 85.62 87 LYS A C 1
ATOM 703 O O . LYS A 1 87 ? -1.099 4.651 -13.468 1.00 85.62 87 LYS A O 1
ATOM 708 N N . SER A 1 88 ? 0.899 5.664 -13.243 1.00 85.75 88 SER A N 1
ATOM 709 C CA . SER A 1 88 ? 0.426 6.800 -12.423 1.00 85.75 88 SER A CA 1
ATOM 710 C C . SER A 1 88 ? -0.805 7.495 -13.020 1.00 85.75 88 SER A C 1
ATOM 712 O O . SER A 1 88 ? -1.776 7.774 -12.318 1.00 85.75 88 SER A O 1
ATOM 714 N N . THR A 1 89 ? -0.812 7.700 -14.340 1.00 87.38 89 THR A N 1
ATOM 715 C CA . THR A 1 89 ? -1.939 8.305 -15.063 1.00 87.38 89 THR A CA 1
ATOM 716 C C . THR A 1 89 ? -3.213 7.470 -14.922 1.00 87.38 89 THR A C 1
ATOM 718 O O . THR A 1 89 ? -4.262 7.998 -14.567 1.00 87.38 89 THR A O 1
ATOM 721 N N . ALA A 1 90 ? -3.133 6.159 -15.140 1.00 85.50 90 ALA A N 1
ATOM 722 C CA . ALA A 1 90 ? -4.285 5.268 -15.055 1.00 85.50 90 ALA A CA 1
ATOM 723 C C . ALA A 1 90 ? -4.837 5.151 -13.621 1.00 85.50 90 ALA A C 1
ATOM 725 O O . ALA A 1 90 ? -6.055 5.196 -13.429 1.00 85.50 90 ALA A O 1
ATOM 726 N N . ALA A 1 91 ? -3.958 5.104 -12.616 1.00 86.31 91 ALA A N 1
ATOM 727 C CA . ALA A 1 91 ? -4.355 5.149 -11.210 1.00 86.31 91 ALA A CA 1
ATOM 728 C C . ALA A 1 91 ? -5.056 6.474 -10.853 1.00 86.31 91 ALA A C 1
ATOM 730 O O . ALA A 1 91 ? -6.098 6.465 -10.197 1.00 86.31 91 ALA A O 1
ATOM 731 N N . SER A 1 92 ? -4.563 7.610 -11.367 1.00 86.38 92 SER A N 1
ATOM 732 C CA . SER A 1 92 ? -5.173 8.930 -11.135 1.00 86.38 92 SER A CA 1
ATOM 733 C C . SER A 1 92 ? -6.610 9.055 -11.668 1.00 86.38 92 SER A C 1
ATOM 735 O O . SER A 1 92 ? -7.415 9.807 -11.109 1.00 86.38 92 SER A O 1
ATOM 737 N N . TYR A 1 93 ? -6.953 8.284 -12.708 1.00 86.62 93 TYR A N 1
ATOM 738 C CA . TYR A 1 93 ? -8.301 8.208 -13.283 1.00 86.62 93 TYR A CA 1
ATOM 739 C C . TYR A 1 93 ? -9.209 7.182 -12.594 1.00 86.62 93 TYR A C 1
ATOM 741 O O . TYR A 1 93 ? -10.358 7.021 -12.998 1.00 86.62 93 TYR A O 1
ATOM 749 N N . GLY A 1 94 ? -8.733 6.511 -11.544 1.00 83.38 94 GLY A N 1
ATOM 750 C CA . GLY A 1 94 ? -9.561 5.606 -10.756 1.00 83.38 94 GLY A CA 1
ATOM 751 C C . GLY A 1 94 ? -9.556 4.151 -11.224 1.00 83.38 94 GLY A C 1
ATOM 752 O O . GLY A 1 94 ? -10.432 3.397 -10.812 1.00 83.38 94 GLY A O 1
ATOM 753 N N . GLN A 1 95 ? -8.618 3.730 -12.083 1.00 88.06 95 GLN A N 1
ATOM 754 C CA . GLN A 1 95 ? -8.574 2.333 -12.526 1.00 88.06 95 GLN A CA 1
ATOM 755 C C . GLN A 1 95 ? -8.221 1.402 -11.360 1.00 88.06 95 GLN A C 1
ATOM 757 O O . GLN A 1 95 ? -7.100 1.435 -10.857 1.00 88.06 95 GLN A O 1
ATOM 762 N N . SER A 1 96 ? -9.164 0.545 -10.960 1.00 86.12 96 SER A N 1
ATOM 763 C CA . SER A 1 96 ? -9.034 -0.326 -9.784 1.00 86.12 96 SER A CA 1
ATOM 764 C C . SER A 1 96 ? -7.807 -1.231 -9.834 1.00 86.12 96 SER A C 1
ATOM 766 O O . SER A 1 96 ? -7.109 -1.343 -8.833 1.00 86.12 96 SER A O 1
ATOM 768 N N . ASP A 1 97 ? -7.509 -1.820 -10.999 1.00 87.31 97 ASP A N 1
ATOM 769 C CA . ASP A 1 97 ? -6.323 -2.666 -11.185 1.00 87.31 97 ASP A CA 1
ATOM 770 C C . ASP A 1 97 ? -5.036 -1.881 -10.871 1.00 87.31 97 ASP A C 1
ATOM 772 O O . ASP A 1 97 ? -4.172 -2.373 -10.156 1.00 87.31 97 ASP A O 1
ATOM 776 N N . GLU A 1 98 ? -4.908 -0.648 -11.365 1.00 88.31 98 GLU A N 1
ATOM 777 C CA . GLU A 1 98 ? -3.709 0.169 -11.143 1.00 88.31 98 GLU A CA 1
ATOM 778 C C . GLU A 1 98 ? -3.632 0.689 -9.709 1.00 88.31 98 GLU A C 1
ATOM 780 O O . GLU A 1 98 ? -2.562 0.647 -9.109 1.00 88.31 98 GLU A O 1
ATOM 785 N N . ILE A 1 99 ? -4.758 1.097 -9.115 1.00 89.88 99 ILE A N 1
ATOM 786 C CA . ILE A 1 99 ? -4.803 1.461 -7.692 1.00 89.88 99 ILE A CA 1
ATOM 787 C C . ILE A 1 99 ? -4.320 0.288 -6.844 1.00 89.88 99 ILE A C 1
ATOM 789 O O . ILE A 1 99 ? -3.458 0.476 -5.993 1.00 89.88 99 ILE A O 1
ATOM 793 N N . ALA A 1 100 ? -4.815 -0.921 -7.108 1.00 90.25 100 ALA A N 1
ATOM 794 C CA . ALA A 1 100 ? -4.413 -2.113 -6.378 1.00 90.25 100 ALA A CA 1
ATOM 795 C C . ALA A 1 100 ? -2.912 -2.378 -6.472 1.00 90.25 100 ALA A C 1
ATOM 797 O O . ALA A 1 100 ? -2.298 -2.666 -5.453 1.00 90.25 100 ALA A O 1
ATOM 798 N N . LYS A 1 101 ? -2.296 -2.216 -7.652 1.00 89.25 101 LYS A N 1
ATOM 799 C CA . LYS A 1 101 ? -0.834 -2.323 -7.787 1.00 89.25 101 LYS A CA 1
ATOM 800 C C . LYS A 1 101 ? -0.109 -1.318 -6.895 1.00 89.25 101 LYS A C 1
ATOM 802 O O . LYS A 1 101 ? 0.804 -1.700 -6.167 1.00 89.25 101 LYS A O 1
ATOM 807 N N . PHE A 1 102 ? -0.533 -0.050 -6.923 1.00 90.12 102 PHE A N 1
ATOM 808 C CA . PHE A 1 102 ? 0.036 0.993 -6.066 1.00 90.12 102 PHE A CA 1
ATOM 809 C C . PHE A 1 102 ? -0.112 0.643 -4.582 1.00 90.12 102 PHE A C 1
ATOM 811 O O . PHE A 1 102 ? 0.855 0.776 -3.834 1.00 90.12 102 PHE A O 1
ATOM 818 N N . LEU A 1 103 ? -1.287 0.169 -4.154 1.00 92.56 103 LEU A N 1
ATOM 819 C CA . LEU A 1 103 ? -1.522 -0.239 -2.769 1.00 92.56 103 LEU A CA 1
ATOM 820 C C . LEU A 1 103 ? -0.644 -1.429 -2.377 1.00 92.56 103 LEU A C 1
ATOM 822 O O . LEU A 1 103 ? 0.032 -1.362 -1.357 1.00 92.56 103 LEU A O 1
ATOM 826 N N . SER A 1 104 ? -0.609 -2.485 -3.192 1.00 91.25 104 SER A N 1
ATOM 827 C CA . SER A 1 104 ? 0.188 -3.688 -2.937 1.00 91.25 104 SER A CA 1
ATOM 828 C C . SER A 1 104 ? 1.675 -3.370 -2.802 1.00 91.25 104 SER A C 1
ATOM 830 O O . SER A 1 104 ? 2.304 -3.825 -1.852 1.00 91.25 104 SER A O 1
ATOM 832 N N . ILE A 1 105 ? 2.227 -2.540 -3.696 1.00 88.50 105 ILE A N 1
ATOM 833 C CA . ILE A 1 105 ? 3.626 -2.097 -3.599 1.00 88.50 105 ILE A CA 1
ATOM 834 C C . ILE A 1 105 ? 3.835 -1.236 -2.356 1.00 88.50 105 ILE A C 1
ATOM 836 O O . ILE A 1 105 ? 4.795 -1.442 -1.627 1.00 88.50 105 ILE A O 1
ATOM 840 N N . THR A 1 106 ? 2.926 -0.305 -2.065 1.00 90.56 106 THR A N 1
ATOM 841 C CA . THR A 1 106 ? 3.022 0.535 -0.861 1.00 90.56 106 THR A CA 1
ATOM 842 C C . THR A 1 106 ? 3.091 -0.322 0.405 1.00 90.56 106 THR A C 1
ATOM 844 O O . THR A 1 106 ? 3.943 -0.102 1.262 1.00 90.56 106 THR A O 1
ATOM 847 N N . LEU A 1 107 ? 2.233 -1.338 0.507 1.00 91.81 107 LEU A N 1
ATOM 848 C CA . LEU A 1 107 ? 2.249 -2.299 1.606 1.00 91.81 107 LEU A CA 1
ATOM 849 C C . LEU A 1 107 ? 3.543 -3.104 1.657 1.00 91.81 107 LEU A C 1
ATOM 851 O O . LEU A 1 107 ? 4.108 -3.290 2.731 1.00 91.81 107 LEU A O 1
ATOM 855 N N . TYR A 1 108 ? 4.026 -3.552 0.508 1.00 88.38 108 TYR A N 1
ATOM 856 C CA . TYR A 1 108 ? 5.280 -4.280 0.418 1.00 88.38 108 TYR A CA 1
ATOM 857 C C . TYR A 1 108 ? 6.465 -3.437 0.900 1.00 88.38 108 TYR A C 1
ATOM 859 O O . TYR A 1 108 ? 7.227 -3.890 1.747 1.00 88.38 108 TYR A O 1
ATOM 867 N N . GLU A 1 109 ? 6.570 -2.180 0.470 1.00 86.38 109 GLU A N 1
ATOM 868 C CA . GLU A 1 109 ? 7.624 -1.262 0.918 1.00 86.38 109 GLU A CA 1
ATOM 869 C C . GLU A 1 109 ? 7.536 -0.963 2.427 1.00 86.38 109 GLU A C 1
ATOM 871 O O . GLU A 1 109 ? 8.554 -0.904 3.115 1.00 86.38 109 GLU A O 1
ATOM 876 N N . ILE A 1 110 ? 6.324 -0.832 2.983 1.00 87.94 110 ILE A N 1
ATOM 877 C CA . ILE A 1 110 ? 6.113 -0.720 4.438 1.00 87.94 110 ILE A CA 1
ATOM 878 C C . ILE A 1 110 ? 6.589 -1.989 5.157 1.00 87.94 110 ILE A C 1
ATOM 880 O O . ILE A 1 110 ? 7.205 -1.894 6.215 1.00 87.94 110 ILE A O 1
ATOM 884 N N . ARG A 1 111 ? 6.306 -3.174 4.606 1.00 86.50 111 ARG A N 1
ATOM 885 C CA . ARG A 1 111 ? 6.735 -4.465 5.166 1.00 86.50 111 ARG A CA 1
ATOM 886 C C . ARG A 1 111 ? 8.252 -4.652 5.098 1.00 86.50 111 ARG A C 1
ATOM 888 O O . ARG A 1 111 ? 8.804 -5.297 5.983 1.00 86.50 111 ARG A O 1
ATOM 895 N N . MET A 1 112 ? 8.907 -4.113 4.071 1.00 81.19 112 MET A N 1
ATOM 896 C CA . MET A 1 112 ? 10.353 -4.241 3.864 1.00 81.19 112 MET A CA 1
ATOM 897 C C . MET A 1 112 ? 11.187 -3.341 4.781 1.00 81.19 112 MET A C 1
ATOM 899 O O . MET A 1 112 ? 12.364 -3.615 5.003 1.00 81.19 112 MET A O 1
ATOM 903 N N . ASP A 1 113 ? 10.596 -2.295 5.353 1.00 82.81 113 ASP A N 1
ATOM 904 C CA . ASP A 1 113 ? 11.255 -1.456 6.348 1.00 82.81 113 ASP A CA 1
ATOM 905 C C . ASP A 1 113 ? 10.942 -1.952 7.776 1.00 82.81 113 ASP A C 1
ATOM 907 O O . ASP A 1 113 ? 9.778 -1.928 8.183 1.00 82.81 113 ASP A O 1
ATOM 911 N N . PRO A 1 114 ? 11.944 -2.350 8.586 1.00 83.94 114 PRO A N 1
ATOM 912 C CA . PRO A 1 114 ? 11.701 -2.909 9.918 1.00 83.94 114 PRO A CA 1
ATOM 913 C C . PRO A 1 114 ? 10.936 -1.980 10.871 1.00 83.94 114 PRO A C 1
ATOM 915 O O . PRO A 1 114 ? 10.149 -2.455 11.692 1.00 83.94 114 PRO A O 1
ATOM 918 N N . GLN A 1 115 ? 11.154 -0.663 10.782 1.00 86.44 115 GLN A N 1
ATOM 919 C CA . GLN A 1 115 ? 10.480 0.307 11.650 1.00 86.44 115 GLN A CA 1
ATOM 920 C C . GLN A 1 115 ? 9.015 0.457 11.245 1.00 86.44 115 GLN A C 1
ATOM 922 O O . GLN A 1 115 ? 8.125 0.430 12.097 1.00 86.44 115 GLN A O 1
ATOM 927 N N . LEU A 1 116 ? 8.756 0.571 9.941 1.00 88.19 116 LEU A N 1
ATOM 928 C CA . LEU A 1 116 ? 7.397 0.659 9.411 1.00 88.19 116 LEU A CA 1
ATOM 929 C C . LEU A 1 116 ? 6.618 -0.644 9.622 1.00 88.19 116 LEU A C 1
ATOM 931 O O . LEU A 1 116 ? 5.439 -0.599 9.981 1.00 88.19 116 LEU A O 1
ATOM 935 N N . GLN A 1 117 ? 7.269 -1.797 9.460 1.00 88.12 117 GLN A N 1
ATOM 936 C CA . GLN A 1 117 ? 6.658 -3.101 9.682 1.00 88.12 117 GLN A CA 1
ATOM 937 C C . GLN A 1 117 ? 6.207 -3.252 11.139 1.00 88.12 117 GLN A C 1
ATOM 939 O O . GLN A 1 117 ? 5.046 -3.583 11.386 1.00 88.12 117 GLN A O 1
ATOM 944 N N . ALA A 1 118 ? 7.089 -2.945 12.095 1.00 83.94 118 ALA A N 1
ATOM 945 C CA . ALA A 1 118 ? 6.766 -3.008 13.518 1.00 83.94 118 ALA A CA 1
ATOM 946 C C . ALA A 1 118 ? 5.642 -2.029 13.901 1.00 83.94 118 ALA A C 1
ATOM 948 O O . ALA A 1 118 ? 4.790 -2.347 14.729 1.00 83.94 118 ALA A O 1
ATOM 949 N N . ALA A 1 119 ? 5.617 -0.840 13.289 1.00 85.69 119 ALA A N 1
ATOM 950 C CA . ALA A 1 119 ? 4.622 0.188 13.583 1.00 85.69 119 ALA A CA 1
ATOM 951 C C . ALA A 1 119 ? 3.242 -0.074 12.951 1.00 85.69 119 ALA A C 1
ATOM 953 O O . ALA A 1 119 ? 2.234 0.373 13.499 1.00 85.69 119 ALA A O 1
ATOM 954 N N . ALA A 1 120 ? 3.183 -0.764 11.806 1.00 89.69 120 ALA A N 1
ATOM 955 C CA . ALA A 1 120 ? 1.947 -0.974 11.052 1.00 89.69 120 ALA A CA 1
ATOM 956 C C . ALA A 1 120 ? 1.618 -2.456 10.839 1.00 89.69 120 ALA A C 1
ATOM 958 O O . ALA A 1 120 ? 0.591 -2.921 11.324 1.00 89.69 120 ALA A O 1
ATOM 959 N N . PHE A 1 121 ? 2.460 -3.217 10.137 1.00 87.06 121 PHE A N 1
ATOM 960 C CA . PHE A 1 121 ? 2.150 -4.604 9.759 1.00 87.06 121 PHE A CA 1
ATOM 961 C C . PHE A 1 121 ? 1.911 -5.515 10.960 1.00 87.06 121 PHE A C 1
ATOM 963 O O . PHE A 1 121 ? 0.882 -6.189 11.013 1.00 87.06 121 PHE A O 1
ATOM 970 N N . ASP A 1 122 ? 2.811 -5.489 11.942 1.00 85.25 122 ASP A N 1
ATOM 971 C CA . ASP A 1 122 ? 2.730 -6.358 13.121 1.00 85.25 122 ASP A CA 1
ATOM 972 C C . ASP A 1 122 ? 1.504 -6.023 14.000 1.00 85.25 122 ASP A C 1
ATOM 974 O O . ASP A 1 122 ? 1.027 -6.859 14.766 1.00 85.25 122 ASP A O 1
ATOM 978 N N . VAL A 1 123 ? 0.950 -4.812 13.854 1.00 87.81 123 VAL A N 1
ATOM 979 C CA . VAL A 1 123 ? -0.242 -4.331 14.571 1.00 87.81 123 VAL A CA 1
ATOM 980 C C . VAL A 1 123 ? -1.535 -4.583 13.788 1.00 87.81 123 VAL A C 1
ATOM 982 O O . VAL A 1 123 ? -2.576 -4.853 14.392 1.00 87.81 123 VAL A O 1
ATOM 985 N N . ILE A 1 124 ? -1.497 -4.456 12.459 1.00 90.44 124 ILE A N 1
ATOM 986 C CA . ILE A 1 124 ? -2.675 -4.494 11.581 1.00 90.44 124 ILE A CA 1
ATOM 987 C C . ILE A 1 124 ? -3.005 -5.919 11.148 1.00 90.44 124 ILE A C 1
ATOM 989 O O . ILE A 1 124 ? -4.169 -6.304 11.217 1.00 90.44 124 ILE A O 1
ATOM 993 N N . VAL A 1 125 ? -2.013 -6.718 10.738 1.00 87.94 125 VAL A N 1
ATOM 994 C CA . VAL A 1 125 ? -2.250 -8.079 10.220 1.00 87.94 125 VAL A CA 1
ATOM 995 C C . VAL A 1 125 ? -3.044 -8.950 11.206 1.00 87.94 125 VAL A C 1
ATOM 997 O O . VAL A 1 125 ? -4.005 -9.580 10.770 1.00 87.94 125 VAL A O 1
ATOM 1000 N N . PRO A 1 126 ? -2.771 -8.937 12.529 1.00 88.25 126 PRO A N 1
ATOM 1001 C CA . PRO A 1 126 ? -3.569 -9.701 13.492 1.00 88.25 126 PRO A CA 1
ATOM 1002 C C . PRO A 1 126 ? -5.035 -9.256 13.627 1.00 88.25 126 PRO A C 1
ATOM 1004 O O . PRO A 1 126 ? -5.830 -9.980 14.223 1.00 88.25 126 PRO A O 1
ATOM 1007 N N . LYS A 1 127 ? -5.390 -8.060 13.139 1.00 90.62 127 LYS A N 1
ATOM 1008 C CA . LYS A 1 127 ? -6.751 -7.501 13.189 1.00 90.62 127 LYS A CA 1
ATOM 1009 C C . LYS A 1 127 ? -7.560 -7.780 11.922 1.00 90.62 127 LYS A C 1
ATOM 1011 O O . LYS A 1 127 ? -8.767 -7.560 11.942 1.00 90.62 127 LYS A O 1
ATOM 1016 N N . LEU A 1 128 ? -6.914 -8.233 10.847 1.00 87.31 128 LEU A N 1
ATOM 1017 C CA . LEU A 1 128 ? -7.593 -8.592 9.606 1.00 87.31 128 LEU A CA 1
ATOM 1018 C C . LEU A 1 128 ? -8.464 -9.832 9.800 1.00 87.31 128 LEU A C 1
ATOM 1020 O O . LEU A 1 128 ? -8.141 -10.735 10.579 1.00 87.31 128 LEU A O 1
ATOM 1024 N N . SER A 1 129 ? -9.535 -9.927 9.016 1.00 89.19 129 SER A N 1
ATOM 1025 C CA . SER A 1 129 ? -10.248 -11.194 8.872 1.00 89.19 129 SER A CA 1
ATOM 1026 C C . SER A 1 129 ? -9.308 -12.301 8.362 1.00 89.19 129 SER A C 1
ATOM 1028 O O . SER A 1 129 ? -8.405 -12.056 7.562 1.00 89.19 129 SER A O 1
ATOM 1030 N N . ALA A 1 130 ? -9.525 -13.553 8.782 1.00 84.69 130 ALA A N 1
ATOM 1031 C CA . ALA A 1 130 ? -8.667 -14.674 8.372 1.00 84.69 130 ALA A CA 1
ATOM 1032 C C . ALA A 1 130 ? -8.590 -14.836 6.841 1.00 84.69 130 ALA A C 1
ATOM 1034 O O . ALA A 1 130 ? -7.535 -15.166 6.302 1.00 84.69 130 ALA A O 1
ATOM 1035 N N . LYS A 1 131 ? -9.700 -14.556 6.144 1.00 89.69 131 LYS A N 1
ATOM 1036 C CA . LYS A 1 131 ? -9.770 -14.538 4.679 1.00 89.69 131 LYS A CA 1
ATOM 1037 C C . LYS A 1 131 ? -8.833 -13.477 4.098 1.00 89.69 131 LYS A C 1
ATOM 1039 O O . LYS A 1 131 ? -7.971 -13.800 3.289 1.00 89.69 131 LYS A O 1
ATOM 1044 N N . ASN A 1 132 ? -8.964 -12.232 4.544 1.00 88.88 132 ASN A N 1
ATOM 1045 C CA . ASN A 1 132 ? -8.212 -11.117 3.979 1.00 88.88 132 ASN A CA 1
ATOM 1046 C C . ASN A 1 132 ? -6.739 -11.135 4.393 1.00 88.88 132 ASN A C 1
ATOM 1048 O O . ASN A 1 132 ? -5.877 -10.765 3.603 1.00 88.88 132 ASN A O 1
ATOM 1052 N N . SER A 1 133 ? -6.429 -11.648 5.586 1.00 86.81 133 SER A N 1
ATOM 1053 C CA . SER A 1 133 ? -5.052 -11.941 5.986 1.00 86.81 133 SER A CA 1
ATOM 1054 C C . SER A 1 133 ? -4.395 -12.942 5.033 1.00 86.81 133 SER A C 1
ATOM 1056 O O . SER A 1 133 ? -3.241 -12.747 4.664 1.00 86.81 133 SER A O 1
ATOM 1058 N N . ASN A 1 134 ? -5.113 -13.993 4.621 1.00 86.19 134 ASN A N 1
ATOM 1059 C CA . ASN A 1 134 ? -4.603 -14.981 3.669 1.00 86.19 134 ASN A CA 1
ATOM 1060 C C . ASN A 1 134 ? -4.429 -14.380 2.265 1.00 86.19 134 ASN A C 1
ATOM 1062 O O . ASN A 1 134 ? -3.405 -14.602 1.629 1.00 86.19 134 ASN A O 1
ATOM 1066 N N . GLU A 1 135 ? -5.382 -13.576 1.789 1.00 88.19 135 GLU A N 1
ATOM 1067 C CA . GLU A 1 135 ? -5.244 -12.883 0.499 1.00 88.19 135 GLU A CA 1
ATOM 1068 C C . GLU A 1 135 ? -4.070 -11.902 0.474 1.00 88.19 135 GLU A C 1
ATOM 1070 O O . GLU A 1 135 ? -3.339 -11.833 -0.518 1.00 88.19 135 GLU A O 1
ATOM 1075 N N . LEU A 1 136 ? -3.850 -11.182 1.576 1.00 88.38 136 LEU A N 1
ATOM 1076 C CA . LEU A 1 136 ? -2.706 -10.294 1.716 1.00 88.38 136 LEU A CA 1
ATOM 1077 C C . LEU A 1 136 ? -1.387 -11.076 1.753 1.00 88.38 136 LEU A C 1
ATOM 1079 O O . LEU A 1 136 ? -0.438 -10.672 1.089 1.00 88.38 136 LEU A O 1
ATOM 1083 N N . GLU A 1 137 ? -1.331 -12.201 2.476 1.00 84.75 137 GLU A N 1
ATOM 1084 C CA . GLU A 1 137 ? -0.161 -13.093 2.491 1.00 84.75 137 GLU A CA 1
ATOM 1085 C C . GLU A 1 137 ? 0.180 -13.571 1.077 1.00 84.75 137 GLU A C 1
ATOM 1087 O O . GLU A 1 137 ? 1.335 -13.493 0.680 1.00 84.75 137 GLU A O 1
ATOM 1092 N N . ILE A 1 138 ? -0.818 -13.955 0.276 1.00 83.19 138 ILE A N 1
ATOM 1093 C CA . ILE A 1 138 ? -0.611 -14.347 -1.124 1.00 83.19 138 ILE A CA 1
ATOM 1094 C C . ILE A 1 138 ? 0.008 -13.202 -1.931 1.00 83.19 138 ILE A C 1
ATOM 1096 O O . ILE A 1 138 ? 0.987 -13.421 -2.639 1.00 83.19 138 ILE A O 1
ATOM 1100 N N . ILE A 1 139 ? -0.542 -11.985 -1.837 1.00 85.50 139 ILE A N 1
ATOM 1101 C CA . ILE A 1 139 ? -0.002 -10.814 -2.552 1.00 85.50 139 ILE A CA 1
ATOM 1102 C C . ILE A 1 139 ? 1.470 -10.590 -2.178 1.00 85.50 139 ILE A C 1
ATOM 1104 O O . ILE A 1 139 ? 2.295 -10.346 -3.057 1.00 85.50 139 ILE A O 1
ATOM 1108 N N . MET A 1 140 ? 1.794 -10.691 -0.888 1.00 85.88 140 MET A N 1
ATOM 1109 C CA . MET A 1 140 ? 3.155 -10.510 -0.385 1.00 85.88 140 MET A CA 1
ATOM 1110 C C . MET A 1 140 ? 4.098 -11.635 -0.833 1.00 85.88 140 MET A C 1
ATOM 1112 O O . MET A 1 140 ? 5.198 -11.334 -1.284 1.00 85.88 140 MET A O 1
ATOM 1116 N N . ASP A 1 141 ? 3.658 -12.897 -0.786 1.00 80.31 141 ASP A N 1
ATOM 1117 C CA . ASP A 1 141 ? 4.426 -14.064 -1.243 1.00 80.31 141 ASP A CA 1
ATOM 1118 C C . ASP A 1 141 ? 4.781 -13.940 -2.741 1.00 80.31 141 ASP A C 1
ATOM 1120 O O . ASP A 1 141 ? 5.913 -14.217 -3.135 1.00 80.31 141 ASP A O 1
ATOM 1124 N N . TYR A 1 142 ? 3.851 -13.465 -3.582 1.00 77.38 142 TYR A N 1
ATOM 1125 C CA . TYR A 1 142 ? 4.132 -13.206 -5.003 1.00 77.38 142 TYR A CA 1
ATOM 1126 C C . TYR A 1 142 ? 5.148 -12.071 -5.214 1.00 77.38 142 TYR A C 1
ATOM 1128 O O . TYR A 1 142 ? 5.960 -12.130 -6.139 1.00 77.38 142 TYR A O 1
ATOM 1136 N N . LEU A 1 143 ? 5.108 -11.022 -4.388 1.00 78.19 143 LEU A N 1
ATOM 1137 C CA . LEU A 1 143 ? 6.063 -9.910 -4.469 1.00 78.19 143 LEU A CA 1
ATOM 1138 C C . LEU A 1 143 ? 7.463 -10.309 -3.968 1.00 78.19 143 LEU A C 1
ATOM 1140 O O . LEU A 1 143 ? 8.450 -9.791 -4.490 1.00 78.19 143 LEU A O 1
ATOM 1144 N N . ASP A 1 144 ? 7.543 -11.251 -3.021 1.00 75.88 144 ASP A N 1
ATOM 1145 C C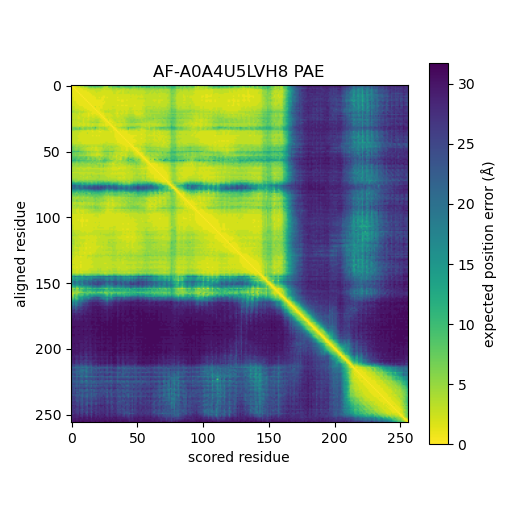A . ASP A 1 144 ? 8.795 -11.829 -2.512 1.00 75.88 144 ASP A CA 1
ATOM 1146 C C . ASP A 1 144 ? 9.467 -12.785 -3.530 1.00 75.88 144 ASP A C 1
ATOM 1148 O O . ASP A 1 144 ? 10.693 -12.931 -3.533 1.00 75.88 144 ASP A O 1
ATOM 1152 N N . ASP A 1 145 ? 8.697 -13.463 -4.395 1.00 71.25 145 ASP A N 1
ATOM 1153 C CA . ASP A 1 145 ? 9.224 -14.448 -5.352 1.00 71.25 145 ASP A CA 1
ATOM 1154 C C . ASP A 1 145 ? 9.726 -13.813 -6.660 1.00 71.25 145 ASP A C 1
ATOM 1156 O O . ASP A 1 145 ? 9.070 -13.850 -7.703 1.00 71.25 145 ASP A O 1
ATOM 1160 N N . ASN A 1 146 ? 10.955 -13.291 -6.619 1.00 57.38 146 ASN A N 1
ATOM 1161 C CA . ASN A 1 146 ? 11.674 -12.687 -7.752 1.00 57.38 146 ASN A CA 1
ATOM 1162 C C . ASN A 1 146 ? 11.716 -13.569 -9.017 1.00 57.38 146 ASN A C 1
ATOM 1164 O O . ASN A 1 146 ? 11.876 -13.047 -10.121 1.00 57.38 146 ASN A O 1
ATOM 1168 N N . SER A 1 147 ? 11.605 -14.898 -8.881 1.00 55.31 147 SER A N 1
ATOM 1169 C CA . SER A 1 147 ? 11.688 -15.830 -10.014 1.00 55.31 147 SER A CA 1
ATOM 1170 C C . SER A 1 147 ? 10.464 -15.774 -10.927 1.00 55.31 147 SER A C 1
ATOM 1172 O O . SER A 1 147 ? 10.560 -16.120 -12.105 1.00 55.31 147 SER A O 1
ATOM 1174 N N . GLN A 1 148 ? 9.340 -15.280 -10.408 1.00 53.31 148 GLN A N 1
ATOM 1175 C CA . GLN A 1 148 ? 8.100 -15.141 -11.157 1.00 53.31 148 GLN A CA 1
ATOM 1176 C C . GLN A 1 148 ? 8.029 -13.833 -11.936 1.00 53.31 148 GLN A C 1
ATOM 1178 O O . GLN A 1 148 ? 7.217 -13.750 -12.842 1.00 53.31 148 GLN A O 1
ATOM 1183 N N . TRP A 1 149 ? 8.912 -12.856 -11.685 1.00 59.59 149 TRP A N 1
ATOM 1184 C CA . TRP A 1 149 ? 8.902 -11.517 -12.298 1.00 59.59 149 TRP A CA 1
ATOM 1185 C C . TRP A 1 149 ? 9.547 -11.305 -13.689 1.00 59.59 149 TRP A C 1
ATOM 1187 O O . TRP A 1 149 ? 9.437 -10.184 -14.187 1.00 59.59 149 TRP A O 1
ATOM 1197 N N . PRO A 1 150 ? 10.190 -12.271 -14.381 1.00 44.28 150 PRO A N 1
ATOM 1198 C CA . PRO A 1 150 ? 10.886 -11.974 -15.636 1.00 44.28 150 PRO A CA 1
ATOM 1199 C C . PRO A 1 150 ? 9.970 -11.788 -16.866 1.00 44.28 150 PRO A C 1
ATOM 1201 O O . PRO A 1 150 ? 10.485 -11.593 -17.967 1.00 44.28 150 PRO A O 1
ATOM 1204 N N . SER A 1 151 ? 8.638 -11.823 -16.725 1.00 53.50 151 SER A N 1
ATOM 1205 C CA . SER A 1 151 ? 7.691 -11.695 -17.842 1.00 53.50 151 SER A CA 1
ATOM 1206 C C . SER A 1 151 ? 6.665 -10.573 -17.666 1.00 53.50 151 SER A C 1
ATOM 1208 O O . SER A 1 151 ? 5.997 -10.449 -16.646 1.00 53.50 151 SER A O 1
ATOM 1210 N N . VAL A 1 152 ? 6.458 -9.792 -18.727 1.00 51.84 152 VAL A N 1
ATOM 1211 C CA . VAL A 1 152 ? 5.348 -8.833 -18.824 1.00 51.84 152 VAL A CA 1
ATOM 1212 C C . VAL A 1 152 ? 4.020 -9.587 -18.655 1.00 51.84 152 VAL A C 1
ATOM 1214 O O . VAL A 1 152 ? 3.716 -10.468 -19.457 1.00 51.84 152 VAL A O 1
ATOM 1217 N N . GLY A 1 153 ? 3.218 -9.241 -17.640 1.00 55.03 153 GLY A N 1
ATOM 1218 C CA . GLY A 1 153 ? 1.877 -9.818 -17.431 1.00 55.03 153 GLY A CA 1
ATOM 1219 C C . GLY A 1 153 ? 1.590 -10.415 -16.047 1.00 55.03 153 GLY A C 1
ATOM 1220 O O . GLY A 1 153 ? 0.427 -10.706 -15.753 1.00 55.03 153 GLY A O 1
ATOM 1221 N N . ASN A 1 154 ? 2.595 -10.518 -15.175 1.00 66.19 154 ASN A N 1
ATOM 1222 C CA . ASN A 1 154 ? 2.496 -11.204 -13.876 1.00 66.19 154 ASN A CA 1
ATOM 1223 C C . ASN A 1 154 ? 1.553 -10.540 -12.873 1.00 66.19 154 ASN A C 1
ATOM 1225 O O . ASN A 1 154 ? 0.952 -11.215 -12.041 1.00 66.19 154 ASN A O 1
ATOM 1229 N N . TRP A 1 155 ? 1.311 -9.232 -12.997 1.00 72.75 155 TRP A N 1
ATOM 1230 C CA . TRP A 1 155 ? 0.292 -8.563 -12.186 1.00 72.75 155 TRP A CA 1
ATOM 1231 C C . TRP A 1 155 ? -1.088 -9.201 -12.328 1.00 72.75 155 TRP A C 1
ATOM 1233 O O . TRP A 1 155 ? -1.853 -9.204 -11.372 1.00 72.75 155 TRP A O 1
ATOM 1243 N N . SER A 1 156 ? -1.419 -9.783 -13.481 1.00 68.62 156 SER A N 1
ATOM 1244 C CA . SER A 1 156 ? -2.691 -10.494 -13.632 1.00 68.62 156 SER A CA 1
ATOM 1245 C C . SER A 1 156 ? -2.786 -11.691 -12.680 1.00 68.62 156 SER A C 1
ATOM 1247 O O . SER A 1 156 ? -3.854 -11.943 -12.131 1.00 68.62 156 SER A O 1
ATOM 1249 N N . GLU A 1 157 ? -1.681 -12.381 -12.405 1.00 68.62 157 GLU A N 1
ATOM 1250 C CA . GLU A 1 157 ? -1.656 -13.476 -11.431 1.00 68.62 157 GLU A CA 1
ATOM 1251 C C . GLU A 1 157 ? -1.769 -12.961 -9.992 1.00 68.62 157 GLU A C 1
ATOM 1253 O O . GLU A 1 157 ? -2.475 -13.552 -9.180 1.00 68.62 157 GLU A O 1
ATOM 1258 N N . ILE A 1 158 ? -1.177 -11.801 -9.706 1.00 70.56 158 ILE A N 1
ATOM 1259 C CA . ILE A 1 158 ? -1.160 -11.203 -8.365 1.00 70.56 158 ILE A CA 1
ATOM 1260 C C . ILE A 1 158 ? -2.507 -10.587 -7.992 1.00 70.56 158 ILE A C 1
ATOM 1262 O O . ILE A 1 158 ? -2.960 -10.774 -6.871 1.00 70.56 158 ILE A O 1
ATOM 1266 N N . ILE A 1 159 ? -3.145 -9.839 -8.901 1.00 71.62 159 ILE A N 1
ATOM 1267 C CA . ILE A 1 159 ? -4.352 -9.044 -8.603 1.00 71.62 159 ILE A CA 1
ATOM 1268 C C . ILE A 1 159 ? -5.630 -9.538 -9.296 1.00 71.62 159 ILE A C 1
ATOM 1270 O O . ILE A 1 159 ? -6.694 -8.973 -9.042 1.00 71.62 159 ILE A O 1
ATOM 1274 N N . LYS A 1 160 ? -5.576 -10.548 -10.182 1.00 67.12 160 LYS A N 1
ATOM 1275 C CA . LYS A 1 160 ? -6.774 -11.076 -10.879 1.00 67.12 160 LYS A CA 1
ATOM 1276 C C . LYS A 1 160 ? -7.029 -12.566 -10.672 1.00 67.12 160 LYS A C 1
ATOM 1278 O O . LYS A 1 160 ? -8.165 -12.984 -10.870 1.00 67.12 160 LYS A O 1
ATOM 1283 N N . LYS A 1 161 ? -6.027 -13.365 -10.297 1.00 64.31 161 LYS A N 1
ATOM 1284 C CA . LYS A 1 161 ? -6.220 -14.799 -10.060 1.00 64.31 161 LYS A CA 1
ATOM 1285 C C . LYS A 1 161 ? -6.776 -15.014 -8.654 1.00 64.31 161 LYS A C 1
ATOM 1287 O O . LYS A 1 161 ? -6.087 -14.764 -7.664 1.00 64.31 161 LYS A O 1
ATOM 1292 N N . SER A 1 162 ? -8.028 -15.454 -8.580 1.00 52.25 162 SER A N 1
ATOM 1293 C CA . SER A 1 162 ? -8.617 -15.949 -7.339 1.00 52.25 162 SER A CA 1
ATOM 1294 C C . SER A 1 162 ? -8.105 -17.373 -7.071 1.00 52.25 162 SER A C 1
ATOM 1296 O O . SER A 1 162 ? -7.752 -18.112 -7.995 1.00 52.25 162 SER A O 1
ATOM 1298 N N . MET A 1 163 ? -8.092 -17.797 -5.809 1.00 51.06 163 MET A N 1
ATOM 1299 C CA . MET A 1 163 ? -7.780 -19.181 -5.422 1.00 51.06 163 MET A CA 1
ATOM 1300 C C . MET A 1 163 ? -8.814 -20.215 -5.929 1.00 51.06 163 MET A C 1
ATOM 1302 O O . MET A 1 163 ? -8.631 -21.411 -5.696 1.00 51.06 163 MET A O 1
ATOM 1306 N N . SER A 1 164 ? -9.907 -19.807 -6.595 1.00 42.88 164 SER A N 1
ATOM 1307 C CA . SER A 1 164 ? -11.033 -20.705 -6.889 1.00 42.88 164 SER A CA 1
ATOM 1308 C C . SER A 1 164 ? -10.794 -21.708 -8.022 1.00 42.88 164 SER A C 1
ATOM 1310 O O . SER A 1 164 ? -11.653 -22.554 -8.253 1.00 42.88 164 SER A O 1
ATOM 1312 N N . GLU A 1 165 ? -9.645 -21.684 -8.697 1.00 37.31 165 GLU A N 1
ATOM 1313 C CA . GLU A 1 165 ? -9.288 -22.695 -9.695 1.00 37.31 165 GLU A CA 1
ATOM 1314 C C . GLU A 1 165 ? -7.864 -23.221 -9.442 1.00 37.31 165 GLU A C 1
ATOM 1316 O O . GLU A 1 165 ? -6.874 -22.566 -9.762 1.00 37.31 165 GLU A O 1
ATOM 1321 N N . ASN A 1 166 ? -7.780 -24.447 -8.904 1.00 31.02 166 ASN A N 1
ATOM 1322 C CA . ASN A 1 166 ? -6.583 -25.305 -8.776 1.00 31.02 166 ASN A CA 1
ATOM 1323 C C . ASN A 1 166 ? -5.788 -25.320 -7.460 1.00 31.02 166 ASN A C 1
ATOM 1325 O O . ASN A 1 166 ? -4.609 -25.674 -7.476 1.00 31.02 166 ASN A O 1
ATOM 1329 N N . VAL A 1 167 ? -6.414 -25.099 -6.302 1.00 31.70 167 VAL A N 1
ATOM 1330 C CA . VAL A 1 167 ? -5.881 -25.702 -5.067 1.00 31.70 167 VAL A CA 1
ATOM 1331 C C . VAL A 1 167 ? -6.648 -26.997 -4.797 1.00 31.70 167 VAL A C 1
ATOM 1333 O O . VAL A 1 167 ? -7.828 -26.919 -4.447 1.00 31.70 167 VAL A O 1
ATOM 1336 N N . PRO A 1 168 ? -6.043 -28.197 -4.952 1.00 29.00 168 PRO A N 1
ATOM 1337 C CA . PRO A 1 168 ? -6.642 -29.389 -4.373 1.00 29.00 168 PRO A CA 1
ATOM 1338 C C . PRO A 1 168 ? -6.774 -29.100 -2.884 1.00 29.00 168 PRO A C 1
ATOM 1340 O O . PRO A 1 168 ? -5.785 -28.742 -2.239 1.00 29.00 168 PRO A O 1
ATOM 1343 N N . ALA A 1 169 ? -8.011 -29.153 -2.383 1.00 30.33 169 ALA A N 1
ATOM 1344 C CA . ALA A 1 169 ? -8.335 -28.918 -0.988 1.00 30.33 169 ALA A CA 1
ATOM 1345 C C . ALA A 1 169 ? -7.247 -29.558 -0.127 1.00 30.33 169 ALA A C 1
ATOM 1347 O O . ALA A 1 169 ? -7.054 -30.772 -0.188 1.00 30.33 169 ALA A O 1
ATOM 1348 N N . ARG A 1 170 ? -6.484 -28.739 0.611 1.00 33.19 170 ARG A N 1
ATOM 1349 C CA . ARG A 1 170 ? -5.560 -29.261 1.614 1.00 33.19 170 ARG A CA 1
ATOM 1350 C C . ARG A 1 170 ? -6.411 -30.104 2.545 1.00 33.19 170 ARG A C 1
ATOM 1352 O O . ARG A 1 170 ? -7.203 -29.564 3.315 1.00 33.19 170 ARG A O 1
ATOM 1359 N N . GLU A 1 171 ? -6.277 -31.417 2.409 1.00 26.59 171 GLU A N 1
ATOM 1360 C CA . GLU A 1 171 ? -6.847 -32.376 3.329 1.00 26.59 171 GLU A CA 1
ATOM 1361 C C . GLU A 1 171 ? -6.339 -31.988 4.713 1.00 26.59 171 GLU A C 1
ATOM 1363 O O . GLU A 1 171 ? -5.160 -32.117 5.046 1.00 26.59 171 GLU A O 1
ATOM 1368 N N . THR A 1 172 ? -7.244 -31.450 5.524 1.00 32.28 172 THR A N 1
ATOM 1369 C CA . THR A 1 172 ? -7.114 -31.550 6.967 1.00 32.28 172 THR A CA 1
ATOM 1370 C C . THR A 1 172 ? -6.816 -33.016 7.277 1.00 32.28 172 THR A C 1
ATOM 1372 O O . THR A 1 172 ? -7.479 -33.890 6.707 1.00 32.28 172 THR A O 1
ATOM 1375 N N . PRO A 1 173 ? -5.833 -33.336 8.139 1.00 29.48 173 PRO A N 1
ATOM 1376 C CA . PRO A 1 173 ? -5.585 -34.721 8.489 1.00 29.48 173 PRO A CA 1
ATOM 1377 C C . PRO A 1 173 ? -6.871 -35.277 9.101 1.00 29.48 173 PRO A C 1
ATOM 1379 O O . PRO A 1 173 ? -7.268 -34.896 10.205 1.00 29.48 173 PRO A O 1
ATOM 1382 N N . ARG A 1 174 ? -7.553 -36.150 8.353 1.00 29.45 174 ARG A N 1
ATOM 1383 C CA . ARG A 1 174 ? -8.649 -36.974 8.854 1.00 29.45 174 ARG A CA 1
ATOM 1384 C C . ARG A 1 174 ? -8.053 -37.900 9.902 1.00 29.45 174 ARG A C 1
ATOM 1386 O O . ARG A 1 174 ? -7.539 -38.967 9.583 1.00 29.45 174 ARG A O 1
ATOM 1393 N N . ILE A 1 175 ? -8.122 -37.492 11.163 1.00 31.30 175 ILE A N 1
ATOM 1394 C CA . ILE A 1 175 ? -8.000 -38.438 12.263 1.00 31.30 175 ILE A CA 1
ATOM 1395 C C . ILE A 1 175 ? -9.304 -39.239 12.260 1.00 31.30 175 ILE A C 1
ATOM 1397 O O . ILE A 1 175 ? -10.395 -38.688 12.395 1.00 31.30 175 ILE A O 1
ATOM 1401 N N . TYR A 1 176 ? -9.152 -40.529 11.980 1.00 29.52 176 TYR A N 1
ATOM 1402 C CA . TYR A 1 176 ? -10.180 -41.548 11.823 1.00 29.52 176 TYR A CA 1
ATOM 1403 C C . TYR A 1 176 ? -11.363 -41.404 12.790 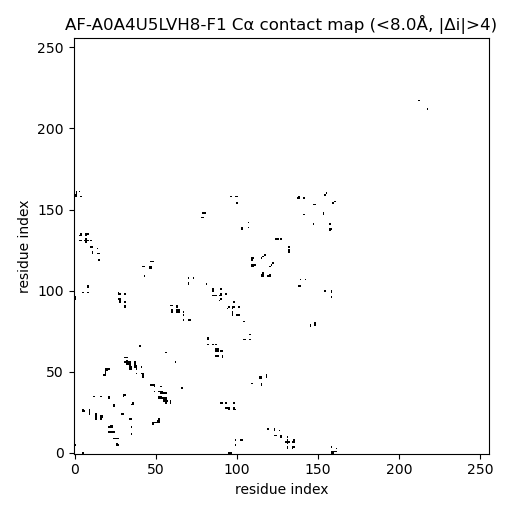1.00 29.52 176 TYR A C 1
ATOM 1405 O O . TYR A 1 176 ? -11.201 -41.338 14.007 1.00 29.52 176 TYR A O 1
ATOM 1413 N N . ALA A 1 177 ? -12.570 -41.433 12.225 1.00 29.80 177 ALA A N 1
ATOM 1414 C CA . ALA A 1 177 ? -13.787 -41.704 12.969 1.00 29.80 177 ALA A CA 1
ATOM 1415 C C . ALA A 1 177 ? -13.901 -43.209 13.250 1.00 29.80 177 ALA A C 1
ATOM 1417 O O . ALA A 1 177 ? -13.758 -44.013 12.333 1.00 29.80 177 ALA A O 1
ATOM 1418 N N . THR A 1 178 ? -14.292 -43.567 14.472 1.00 27.22 178 THR A N 1
ATOM 1419 C CA . THR A 1 178 ? -15.132 -44.749 14.728 1.00 27.22 178 THR A CA 1
ATOM 1420 C C . THR A 1 178 ? -16.165 -44.439 15.822 1.00 27.22 178 THR A C 1
ATOM 1422 O O . THR A 1 178 ? -15.945 -43.523 16.616 1.00 27.22 178 THR A O 1
ATOM 1425 N N . PRO A 1 179 ? -17.323 -45.130 15.829 1.00 36.94 179 PRO A N 1
ATOM 1426 C CA . PRO A 1 179 ? -18.615 -44.529 16.161 1.00 36.94 179 PRO A CA 1
ATOM 1427 C C . PRO A 1 179 ? -19.254 -45.067 17.453 1.00 36.94 179 PRO A C 1
ATOM 1429 O O . PRO A 1 179 ? -19.125 -46.247 17.752 1.00 36.94 179 PRO A O 1
ATOM 1432 N N . SER A 1 180 ? -20.056 -44.237 18.135 1.00 27.17 180 SER A N 1
ATOM 1433 C CA . SER A 1 180 ? -21.328 -44.638 18.778 1.00 27.17 180 SER A CA 1
ATOM 1434 C C . SER A 1 180 ? -22.030 -43.429 19.421 1.00 27.17 180 SER A C 1
ATOM 1436 O O . SER A 1 180 ? -21.496 -42.789 20.324 1.00 27.17 180 SER A O 1
ATOM 1438 N N . THR A 1 181 ? -23.239 -43.123 18.958 1.00 30.75 181 THR A N 1
ATOM 1439 C CA . THR A 1 181 ? -24.243 -42.218 19.559 1.00 30.75 181 THR A CA 1
ATOM 1440 C C . THR A 1 181 ? -25.009 -42.913 20.707 1.00 30.75 181 THR A C 1
ATOM 1442 O O . THR A 1 181 ? -24.843 -44.121 20.874 1.00 30.75 181 THR A O 1
ATOM 1445 N N . PRO A 1 182 ? -25.979 -42.280 21.416 1.00 44.84 182 PRO A N 1
ATOM 1446 C CA . PRO A 1 182 ? -26.207 -40.862 21.766 1.00 44.84 182 PRO A CA 1
ATOM 1447 C C . PRO A 1 182 ? -26.549 -40.667 23.275 1.00 44.84 182 PRO A C 1
ATOM 1449 O O . PRO A 1 182 ? -26.925 -41.621 23.949 1.00 44.84 182 PRO A O 1
ATOM 1452 N N . LYS A 1 183 ? -26.571 -39.425 23.797 1.00 26.83 183 LYS A N 1
ATOM 1453 C CA . LYS A 1 183 ? -27.595 -38.976 24.779 1.00 26.83 183 LYS A CA 1
ATOM 1454 C C . LYS A 1 183 ? -27.583 -37.456 24.997 1.00 26.83 183 LYS A C 1
ATOM 1456 O O . LYS A 1 183 ? -26.544 -36.809 24.985 1.00 26.83 183 LYS A O 1
ATOM 1461 N N . ARG A 1 184 ? -28.792 -36.912 25.139 1.00 29.86 184 ARG A N 1
ATOM 1462 C CA . ARG A 1 184 ? -29.169 -35.493 25.228 1.00 29.86 184 ARG A CA 1
ATOM 1463 C C . ARG A 1 184 ? -29.085 -34.944 26.668 1.00 29.86 184 ARG A C 1
ATOM 1465 O O . ARG A 1 184 ? -29.636 -35.584 27.555 1.00 29.86 184 ARG A O 1
ATOM 1472 N N . LEU A 1 185 ? -28.605 -33.688 26.767 1.00 33.03 185 LEU A N 1
ATOM 1473 C CA . LEU A 1 185 ? -28.934 -32.592 27.724 1.00 33.03 185 LEU A CA 1
ATOM 1474 C C . LEU A 1 185 ? -28.495 -32.733 29.208 1.00 33.03 185 LEU A C 1
ATOM 1476 O O . LEU A 1 185 ? -28.294 -33.861 29.644 1.00 33.03 185 LEU A O 1
ATOM 1480 N N . PRO A 1 186 ? -28.420 -31.642 30.026 1.00 37.06 186 PRO A N 1
ATOM 1481 C CA . PRO A 1 186 ? -28.611 -30.198 29.770 1.00 37.06 186 PRO A CA 1
ATOM 1482 C C . PRO A 1 186 ? -27.459 -29.281 30.282 1.00 37.06 186 PRO A C 1
ATOM 1484 O O . PRO A 1 186 ? -26.521 -29.707 30.947 1.00 37.06 186 PRO A O 1
ATOM 1487 N N . PHE A 1 187 ? -27.563 -27.981 29.989 1.00 41.03 187 PHE A N 1
ATOM 1488 C CA . PHE A 1 187 ? -26.779 -26.896 30.595 1.00 41.03 187 PHE A CA 1
ATOM 1489 C C . PHE A 1 187 ? -26.953 -26.828 32.127 1.00 41.03 187 PHE A C 1
ATOM 1491 O O . PHE A 1 187 ? -28.076 -26.621 32.583 1.00 41.03 187 PHE A O 1
ATOM 1498 N N . ARG A 1 188 ? -25.853 -26.878 32.895 1.00 32.16 188 ARG A N 1
ATOM 1499 C CA . ARG A 1 188 ? -25.398 -25.802 33.809 1.00 32.16 188 ARG A CA 1
ATOM 1500 C C . ARG A 1 188 ? -24.185 -26.221 34.647 1.00 32.16 188 ARG A C 1
ATOM 1502 O O . ARG A 1 188 ? -24.134 -27.332 35.154 1.00 32.16 188 ARG A O 1
ATOM 1509 N N . ASP A 1 189 ? -23.282 -25.251 34.774 1.00 39.62 189 ASP A N 1
ATOM 1510 C CA . ASP A 1 189 ? -22.334 -24.983 35.857 1.00 39.62 189 ASP A CA 1
ATOM 1511 C C . ASP A 1 189 ? -21.467 -26.138 36.365 1.00 39.62 189 ASP A C 1
ATOM 1513 O O . ASP A 1 189 ? -21.938 -27.006 37.081 1.00 39.62 189 ASP A O 1
ATOM 1517 N N . LEU A 1 190 ? -20.156 -26.066 36.112 1.00 30.89 190 LEU A N 1
ATOM 1518 C CA . LEU A 1 190 ? -19.156 -26.128 37.184 1.00 30.89 190 LEU A CA 1
ATOM 1519 C C . LEU A 1 190 ? -17.750 -25.863 36.623 1.00 30.89 190 LEU A C 1
ATOM 1521 O O . LEU A 1 190 ? -17.176 -26.667 35.891 1.00 30.89 190 LEU A O 1
ATOM 1525 N N . ASN A 1 191 ? -17.173 -24.739 37.047 1.00 41.12 191 ASN A N 1
ATOM 1526 C CA . ASN A 1 191 ? -15.731 -24.537 37.118 1.00 41.12 191 ASN A CA 1
ATOM 1527 C C . ASN A 1 191 ? -15.092 -25.698 37.894 1.00 41.12 191 ASN A C 1
ATOM 1529 O O . ASN A 1 191 ? -15.100 -25.679 39.123 1.00 41.12 191 ASN A O 1
ATOM 1533 N N . LYS A 1 192 ? -14.525 -26.682 37.191 1.00 33.28 192 LYS A N 1
ATOM 1534 C CA . LYS A 1 192 ? -13.472 -27.575 37.691 1.00 33.28 192 LYS A CA 1
ATOM 1535 C C . LYS A 1 192 ? -12.529 -27.911 36.536 1.00 33.28 192 LYS A C 1
ATOM 1537 O O . LYS A 1 192 ? -12.897 -28.604 35.596 1.00 33.28 192 LYS A O 1
ATOM 1542 N N . THR A 1 193 ? -11.334 -27.331 36.617 1.00 41.91 193 THR A N 1
ATOM 1543 C CA . THR A 1 193 ? -10.046 -27.808 36.085 1.00 41.91 193 THR A CA 1
ATOM 1544 C C . THR A 1 193 ? -10.104 -29.114 35.279 1.00 41.91 193 THR A C 1
ATOM 1546 O O . THR A 1 193 ? -10.093 -30.205 35.849 1.00 41.91 193 THR A O 1
ATOM 1549 N N . VAL A 1 194 ? -10.103 -28.993 33.949 1.00 32.06 194 VAL A N 1
ATOM 1550 C CA . VAL A 1 194 ? -9.772 -30.092 33.031 1.00 32.06 194 VAL A CA 1
ATOM 1551 C C . VAL A 1 194 ? -8.248 -30.098 32.848 1.00 32.06 194 VAL A C 1
ATOM 1553 O O . VAL A 1 194 ? -7.702 -29.069 32.437 1.00 32.06 194 VAL A O 1
ATOM 1556 N N . PRO A 1 195 ? -7.538 -31.206 33.125 1.00 33.81 195 PRO A N 1
ATOM 1557 C CA . PRO A 1 195 ? -6.121 -31.318 32.800 1.00 33.81 195 PRO A CA 1
ATOM 1558 C C . PRO A 1 195 ? -5.974 -31.339 31.274 1.00 33.81 195 PRO A C 1
ATOM 1560 O O . PRO A 1 195 ? -6.562 -32.193 30.613 1.00 33.81 195 PRO A O 1
ATOM 1563 N N . GLY A 1 196 ? -5.220 -30.391 30.712 1.00 38.09 196 GLY A N 1
ATOM 1564 C CA . GLY A 1 196 ? -4.880 -30.378 29.281 1.00 38.09 196 GLY A CA 1
ATOM 1565 C C . GLY A 1 196 ? -5.337 -29.166 28.463 1.00 38.09 196 GLY A C 1
ATOM 1566 O O . GLY A 1 196 ? -5.111 -29.156 27.257 1.00 38.09 196 GLY A O 1
ATOM 1567 N N . ARG A 1 197 ? -5.924 -28.119 29.064 1.00 31.52 197 ARG A N 1
ATOM 1568 C CA . ARG A 1 197 ? -6.003 -26.796 28.409 1.00 31.52 197 ARG A CA 1
ATOM 1569 C C . ARG A 1 197 ? -4.831 -25.919 28.864 1.00 31.52 197 ARG A C 1
ATOM 1571 O O . ARG A 1 197 ? -4.683 -25.742 30.073 1.00 31.52 197 ARG A O 1
ATOM 1578 N N . PRO A 1 198 ? -4.025 -25.338 27.956 1.00 32.09 198 PRO A N 1
ATOM 1579 C CA . PRO A 1 198 ? -3.089 -24.296 28.347 1.00 32.09 198 PRO A CA 1
ATOM 1580 C C . PRO A 1 198 ? -3.882 -23.085 28.847 1.00 32.09 198 PRO A C 1
ATOM 1582 O O . PRO A 1 198 ? -4.713 -22.516 28.138 1.00 32.09 198 PRO A O 1
ATOM 1585 N N . TYR A 1 199 ? -3.651 -22.741 30.111 1.00 31.97 199 TYR A N 1
ATOM 1586 C CA . TYR A 1 199 ? -4.058 -21.479 30.704 1.00 31.97 199 TYR A CA 1
ATOM 1587 C C . TYR A 1 199 ? -3.307 -20.342 30.006 1.00 31.97 199 TYR A C 1
ATOM 1589 O O . TYR A 1 199 ? -2.126 -20.476 29.685 1.00 31.97 199 TYR A O 1
ATOM 1597 N N . ALA A 1 200 ? -3.979 -19.209 29.804 1.00 32.69 200 ALA A N 1
ATOM 1598 C CA . ALA A 1 200 ? -3.297 -17.954 29.530 1.00 32.69 200 ALA A CA 1
ATOM 1599 C C . ALA A 1 200 ? -2.485 -17.580 30.779 1.00 32.69 200 ALA A C 1
ATOM 1601 O O . ALA A 1 200 ? -3.017 -17.041 31.749 1.00 32.69 200 ALA A O 1
ATOM 1602 N N . CYS A 1 201 ? -1.202 -17.931 30.778 1.00 27.59 201 CYS A N 1
ATOM 1603 C CA . CYS A 1 201 ? -0.240 -17.415 31.734 1.00 27.59 201 CYS A CA 1
ATOM 1604 C C . CYS A 1 201 ? 0.119 -15.995 31.296 1.00 27.59 201 CYS A C 1
ATOM 1606 O O . CYS A 1 201 ? 0.834 -15.804 30.314 1.00 27.59 201 CYS A O 1
ATOM 1608 N N . TYR A 1 202 ? -0.376 -14.996 32.022 1.00 32.50 202 TYR A N 1
ATOM 1609 C CA . TYR A 1 202 ? 0.249 -13.680 32.004 1.00 32.50 202 TYR A CA 1
ATOM 1610 C C . TYR A 1 202 ? 1.628 -13.830 32.650 1.00 32.50 202 TYR A C 1
ATOM 1612 O O . TYR A 1 202 ? 1.732 -14.011 33.862 1.00 32.50 202 TYR A O 1
ATOM 1620 N N . SER A 1 203 ? 2.676 -13.826 31.826 1.00 30.27 203 SER A N 1
ATOM 1621 C CA . SER A 1 203 ? 4.054 -13.746 32.297 1.00 30.27 203 SER A CA 1
ATOM 1622 C C . SER A 1 203 ? 4.400 -12.288 32.590 1.00 30.27 203 SER A C 1
ATOM 1624 O O . SER A 1 203 ? 4.320 -11.432 31.714 1.00 30.27 203 SER A O 1
ATOM 1626 N N . THR A 1 204 ? 4.794 -12.015 33.830 1.00 38.97 204 THR A N 1
ATOM 1627 C CA . THR A 1 204 ? 5.417 -10.768 34.297 1.00 38.97 204 THR A CA 1
ATOM 1628 C C . THR A 1 204 ? 6.944 -10.786 34.133 1.00 38.97 204 THR A C 1
ATOM 1630 O O . THR A 1 204 ? 7.665 -10.137 34.888 1.00 38.97 204 THR A O 1
ATOM 1633 N N . SER A 1 205 ? 7.460 -11.496 33.131 1.00 37.78 205 SER A N 1
ATOM 1634 C CA . SER A 1 205 ? 8.821 -11.317 32.619 1.00 37.78 205 SER A CA 1
ATOM 1635 C C . SER A 1 205 ? 8.736 -10.848 31.168 1.00 37.78 205 SER A C 1
ATOM 1637 O O . SER A 1 205 ? 7.892 -11.324 30.414 1.00 37.78 205 SER A O 1
ATOM 1639 N N . GLY A 1 206 ? 9.566 -9.873 30.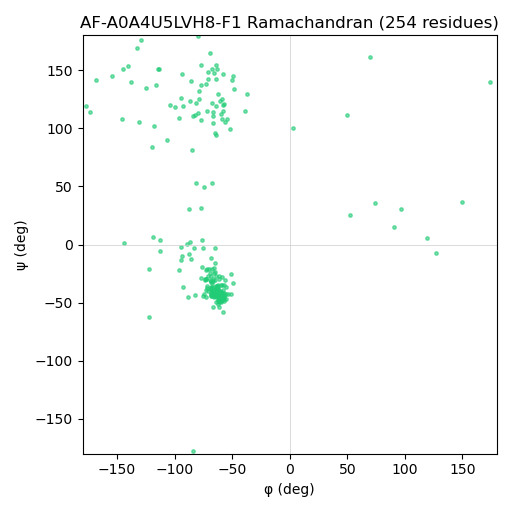787 1.00 38.31 206 GLY A N 1
ATOM 1640 C CA . GLY A 1 206 ? 9.592 -9.231 29.467 1.00 38.31 206 GLY A CA 1
ATOM 1641 C C . GLY A 1 206 ? 10.052 -10.136 28.318 1.00 38.31 206 GLY A C 1
ATOM 1642 O O . GLY A 1 206 ? 10.952 -9.769 27.572 1.00 38.31 206 GLY A O 1
ATOM 1643 N N . GLU A 1 207 ? 9.431 -11.300 28.164 1.00 34.66 207 GLU A N 1
ATOM 1644 C CA . GLU A 1 207 ? 9.594 -12.190 27.024 1.00 34.66 207 GLU A CA 1
ATOM 1645 C C . GLU A 1 207 ? 8.372 -12.071 26.114 1.00 34.66 207 GLU A C 1
ATOM 1647 O O . GLU A 1 207 ? 7.224 -12.290 26.507 1.00 34.66 207 GLU A O 1
ATOM 1652 N N . ILE A 1 208 ? 8.642 -11.673 24.873 1.00 34.00 208 ILE A N 1
ATOM 1653 C CA . ILE A 1 208 ? 7.668 -11.536 23.794 1.00 34.00 208 ILE A CA 1
ATOM 1654 C C . ILE A 1 208 ? 6.997 -12.898 23.589 1.00 34.00 208 ILE A C 1
ATOM 1656 O O . ILE A 1 208 ? 7.643 -13.876 23.215 1.00 34.00 208 ILE A O 1
ATOM 1660 N N . SER A 1 209 ? 5.694 -12.964 23.860 1.00 32.88 209 SER A N 1
ATOM 1661 C CA . SER A 1 209 ? 4.889 -14.174 23.702 1.00 32.88 209 SER A CA 1
ATOM 1662 C C . SER A 1 209 ? 4.918 -14.655 22.246 1.00 32.88 209 SER A C 1
ATOM 1664 O O . SER A 1 209 ? 4.388 -14.001 21.349 1.00 32.88 209 SER A O 1
ATOM 1666 N N . VAL A 1 210 ? 5.541 -15.813 22.009 1.00 44.19 210 VAL A N 1
ATOM 1667 C CA . VAL A 1 210 ? 5.649 -16.492 20.702 1.00 44.19 210 VAL A CA 1
ATOM 1668 C C . VAL A 1 210 ? 4.371 -17.287 20.405 1.00 44.19 210 VAL A C 1
ATOM 1670 O O . VAL A 1 210 ? 4.402 -18.489 20.145 1.00 44.19 210 VAL A O 1
ATOM 1673 N N . LEU A 1 211 ? 3.212 -16.638 20.476 1.00 40.47 211 LEU A N 1
ATOM 1674 C CA . LEU A 1 211 ? 1.928 -17.261 20.157 1.00 40.47 211 LEU A CA 1
ATOM 1675 C C . LEU A 1 211 ? 1.267 -16.523 18.996 1.00 40.47 211 LEU A C 1
ATOM 1677 O O . LEU A 1 211 ? 0.461 -15.622 19.202 1.00 40.47 211 LEU A O 1
ATOM 1681 N N . ASN A 1 212 ? 1.693 -16.929 17.791 1.00 41.59 212 ASN A N 1
ATOM 1682 C CA . ASN A 1 212 ? 0.969 -16.977 16.504 1.00 41.59 212 ASN A CA 1
ATOM 1683 C C . ASN A 1 212 ? 1.894 -16.773 15.286 1.00 41.59 212 ASN A C 1
ATOM 1685 O O . ASN A 1 212 ? 1.495 -16.191 14.284 1.00 41.59 212 ASN A O 1
ATOM 1689 N N . ASP A 1 213 ? 3.126 -17.288 15.323 1.00 43.66 213 ASP A N 1
ATOM 1690 C CA . ASP A 1 213 ? 3.926 -17.388 14.101 1.00 43.66 213 ASP A CA 1
ATOM 1691 C C . ASP A 1 213 ? 3.561 -18.662 13.339 1.00 43.66 213 ASP A C 1
ATOM 1693 O O . ASP A 1 213 ? 3.891 -19.774 13.758 1.00 43.66 213 ASP A O 1
ATOM 1697 N N . SER A 1 214 ? 2.911 -18.495 12.186 1.00 46.97 214 SER A N 1
ATOM 1698 C CA . SER A 1 214 ? 2.856 -19.531 11.152 1.00 46.97 214 SER A CA 1
ATOM 1699 C C . SER A 1 214 ? 4.281 -20.040 10.862 1.00 46.97 214 SER A C 1
ATOM 1701 O O . SER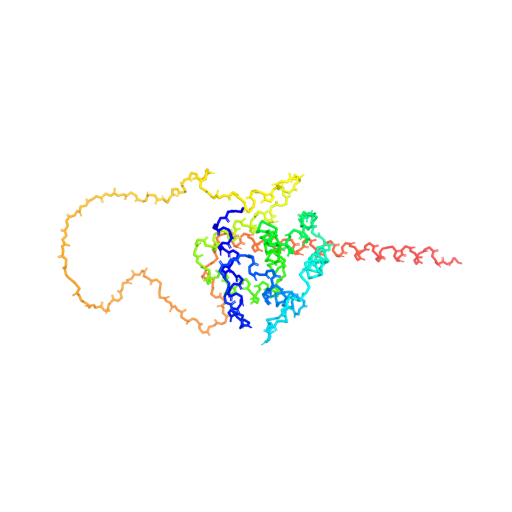 A 1 214 ? 5.215 -19.232 10.817 1.00 46.97 214 SER A O 1
ATOM 1703 N N . PRO A 1 215 ? 4.498 -21.349 10.629 1.00 44.84 215 PRO A N 1
ATOM 1704 C CA . PRO A 1 215 ? 5.807 -21.889 10.249 1.00 44.84 215 PRO A CA 1
ATOM 1705 C C . PRO A 1 215 ? 6.471 -21.121 9.095 1.00 44.84 215 PRO A C 1
ATOM 1707 O O . PRO A 1 215 ? 7.683 -20.917 9.111 1.00 44.84 215 PRO A O 1
ATOM 1710 N N . LYS A 1 216 ? 5.666 -20.597 8.161 1.00 51.44 216 LYS A N 1
ATOM 1711 C CA . LYS A 1 216 ? 6.124 -19.727 7.072 1.00 51.44 216 LYS A CA 1
ATOM 1712 C C . LYS A 1 216 ? 6.601 -18.350 7.539 1.00 51.44 216 LYS A C 1
ATOM 1714 O O . LYS A 1 216 ? 7.588 -17.849 7.022 1.00 51.44 216 LYS A O 1
ATOM 1719 N N . LEU A 1 217 ? 5.962 -17.742 8.543 1.00 46.09 217 LEU A N 1
ATOM 1720 C CA . LEU A 1 217 ? 6.421 -16.472 9.127 1.00 46.09 217 LEU A CA 1
ATOM 1721 C C . LEU A 1 217 ? 7.783 -16.636 9.802 1.00 46.09 217 LEU A C 1
ATOM 1723 O O . LEU A 1 217 ? 8.627 -15.744 9.712 1.00 46.09 217 LEU A O 1
ATOM 1727 N N . ARG A 1 218 ? 8.026 -17.793 10.429 1.00 54.19 218 ARG A N 1
ATOM 1728 C CA . ARG A 1 218 ? 9.336 -18.142 10.993 1.00 54.19 218 ARG A CA 1
ATOM 1729 C C . ARG A 1 218 ? 10.388 -18.334 9.899 1.00 54.19 218 ARG A C 1
ATOM 1731 O O . ARG A 1 218 ? 11.482 -17.789 10.020 1.00 54.19 218 ARG A O 1
ATOM 1738 N N . GLU A 1 219 ? 10.044 -19.036 8.823 1.00 55.66 219 GLU A N 1
ATOM 1739 C CA . GLU A 1 219 ? 10.927 -19.203 7.664 1.00 55.66 219 GLU A CA 1
ATOM 1740 C C . GLU A 1 219 ? 11.232 -17.855 6.988 1.00 55.66 219 GLU A C 1
ATOM 1742 O O . GLU A 1 219 ? 12.386 -17.556 6.697 1.00 55.66 219 GLU A O 1
ATOM 1747 N N . ASN A 1 220 ? 10.240 -16.974 6.853 1.00 53.84 220 ASN A N 1
ATOM 1748 C CA . ASN A 1 220 ? 10.407 -15.627 6.307 1.00 53.84 220 ASN A CA 1
ATOM 1749 C C . ASN A 1 220 ? 11.229 -14.712 7.227 1.00 53.84 220 ASN A C 1
ATOM 1751 O O . ASN A 1 220 ? 11.976 -13.867 6.743 1.00 53.84 220 ASN A O 1
ATOM 1755 N N . ARG A 1 221 ? 11.161 -14.865 8.558 1.00 58.03 221 ARG A N 1
ATOM 1756 C CA . ARG A 1 221 ? 12.116 -14.209 9.480 1.00 58.03 221 ARG A CA 1
ATOM 1757 C C . ARG A 1 221 ? 13.544 -14.706 9.253 1.00 58.03 221 ARG A C 1
ATOM 1759 O O . ARG A 1 221 ? 14.466 -13.898 9.254 1.00 58.03 221 ARG A O 1
ATOM 1766 N N . GLN A 1 222 ? 13.730 -16.007 9.038 1.00 60.81 222 GLN A N 1
ATOM 1767 C CA . GLN A 1 222 ? 15.047 -16.569 8.730 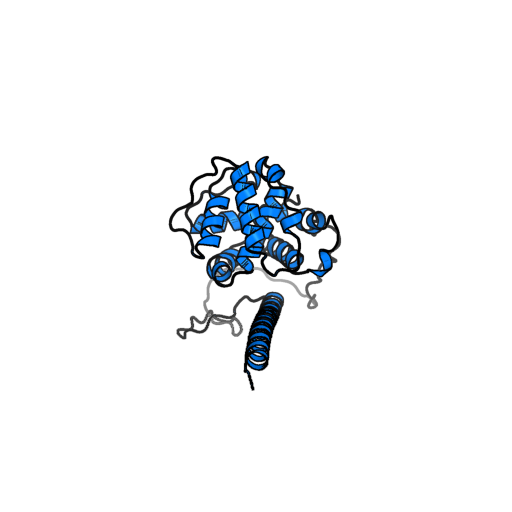1.00 60.81 222 GLN A CA 1
ATOM 1768 C C . GLN A 1 222 ? 15.582 -16.082 7.381 1.00 60.81 222 GLN A C 1
ATOM 1770 O O . GLN A 1 222 ? 16.727 -15.647 7.319 1.00 60.81 222 GLN A O 1
ATOM 1775 N N . ARG A 1 223 ? 14.755 -16.080 6.329 1.00 65.50 223 ARG A N 1
ATOM 1776 C CA . ARG A 1 223 ? 15.122 -15.529 5.015 1.00 65.50 223 ARG A CA 1
ATOM 1777 C C . ARG A 1 223 ? 15.497 -14.048 5.115 1.00 65.50 223 ARG A C 1
ATOM 1779 O O . ARG A 1 223 ? 16.534 -13.669 4.586 1.00 65.50 223 ARG A O 1
ATOM 1786 N N . ARG A 1 224 ? 14.736 -13.252 5.881 1.00 61.75 224 ARG A N 1
ATOM 1787 C CA . ARG A 1 224 ? 15.069 -11.850 6.204 1.00 61.75 224 ARG A CA 1
ATOM 1788 C C . ARG A 1 224 ? 16.432 -11.716 6.870 1.00 61.75 224 ARG A C 1
ATOM 1790 O O . ARG A 1 224 ? 17.250 -10.923 6.426 1.00 61.75 224 ARG A O 1
ATOM 1797 N N . HIS A 1 225 ? 16.705 -12.526 7.891 1.00 67.00 225 HIS A N 1
ATOM 1798 C CA . HIS A 1 225 ? 17.980 -12.447 8.596 1.00 67.00 225 HIS A CA 1
ATOM 1799 C C . HIS A 1 225 ? 19.173 -12.763 7.681 1.00 67.00 225 HIS A C 1
ATOM 1801 O O . HIS A 1 225 ? 20.192 -12.078 7.748 1.00 67.00 225 HIS A O 1
ATOM 1807 N N . ILE A 1 226 ? 19.028 -13.756 6.801 1.00 73.75 226 ILE A N 1
ATOM 1808 C CA . ILE A 1 226 ? 20.049 -14.111 5.806 1.00 73.75 226 ILE A CA 1
ATOM 1809 C C . ILE A 1 226 ? 20.234 -12.970 4.797 1.00 73.75 226 ILE A C 1
ATOM 1811 O O . ILE A 1 226 ? 21.359 -12.598 4.475 1.00 73.75 226 ILE A O 1
ATOM 1815 N N . GLN A 1 227 ? 19.143 -12.364 4.337 1.00 61.91 227 GLN A N 1
ATOM 1816 C CA . GLN A 1 227 ? 19.191 -11.272 3.370 1.00 61.91 227 GLN A CA 1
ATOM 1817 C C . GLN A 1 227 ? 19.828 -9.996 3.946 1.00 61.91 227 GLN A C 1
ATOM 1819 O O . GLN A 1 227 ? 20.611 -9.337 3.261 1.00 61.91 227 GLN A O 1
ATOM 1824 N N . ASP A 1 228 ? 19.557 -9.673 5.212 1.00 72.62 228 ASP A N 1
ATOM 1825 C CA . ASP A 1 228 ? 20.213 -8.568 5.918 1.00 72.62 228 ASP A CA 1
ATOM 1826 C C . ASP A 1 228 ? 21.721 -8.805 6.044 1.00 72.62 228 ASP A C 1
ATOM 1828 O O . ASP A 1 228 ? 22.518 -7.899 5.787 1.00 72.62 228 ASP A O 1
ATOM 1832 N N . GLN A 1 229 ? 22.123 -10.041 6.361 1.00 75.50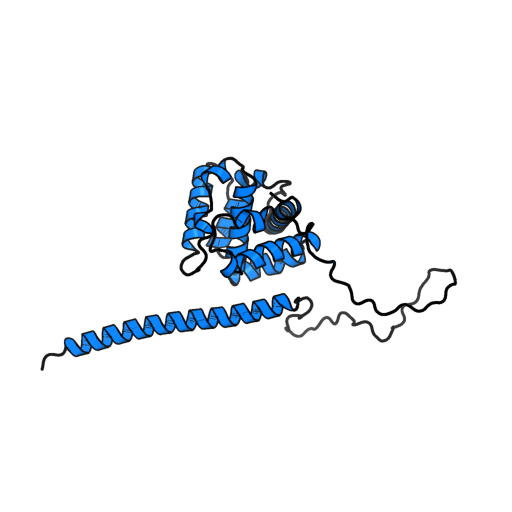 229 GLN A N 1
ATOM 1833 C CA . GLN A 1 229 ? 23.531 -10.436 6.388 1.00 75.50 229 GLN A CA 1
ATOM 1834 C C . GLN A 1 229 ? 24.182 -10.287 5.006 1.00 75.50 229 GLN A C 1
ATOM 1836 O O . GLN A 1 229 ? 25.263 -9.706 4.903 1.00 75.50 229 GLN A O 1
ATOM 1841 N N . ASP A 1 230 ? 23.518 -10.717 3.933 1.00 78.50 230 ASP A N 1
ATOM 1842 C CA . ASP A 1 230 ? 24.026 -10.581 2.563 1.00 78.50 230 ASP A CA 1
ATOM 1843 C C . ASP A 1 230 ? 24.170 -9.118 2.125 1.00 78.50 230 ASP A C 1
ATOM 1845 O O . ASP A 1 230 ? 25.140 -8.755 1.447 1.00 78.50 230 ASP A O 1
ATOM 1849 N N . ASN A 1 231 ? 23.232 -8.256 2.518 1.00 71.81 231 ASN A N 1
ATOM 1850 C CA . ASN A 1 231 ? 23.302 -6.819 2.257 1.00 71.81 231 ASN A CA 1
ATOM 1851 C C . ASN A 1 231 ? 24.471 -6.174 3.008 1.00 71.81 231 ASN A C 1
ATOM 1853 O O . ASN A 1 231 ? 25.213 -5.368 2.440 1.00 71.81 231 ASN A O 1
ATOM 1857 N N . GLN A 1 232 ? 24.682 -6.571 4.261 1.00 84.00 232 GLN A N 1
ATOM 1858 C CA . GLN A 1 232 ? 25.777 -6.073 5.084 1.00 84.00 232 GLN A CA 1
ATOM 1859 C C . GLN A 1 232 ? 27.140 -6.540 4.553 1.00 84.00 232 GLN A C 1
ATOM 1861 O O . GLN A 1 232 ? 28.069 -5.739 4.462 1.00 84.00 232 GLN A O 1
ATOM 1866 N N . ILE A 1 233 ? 27.242 -7.791 4.090 1.00 84.38 233 ILE A N 1
ATOM 1867 C CA . ILE A 1 233 ? 28.429 -8.315 3.398 1.00 84.38 233 ILE A CA 1
ATOM 1868 C C . ILE A 1 233 ? 28.705 -7.520 2.120 1.00 84.38 233 ILE A C 1
ATOM 1870 O O . ILE A 1 233 ? 29.853 -7.169 1.850 1.00 84.38 233 ILE A O 1
ATOM 1874 N N . ARG A 1 234 ? 27.674 -7.220 1.322 1.00 80.69 234 ARG A N 1
ATOM 1875 C CA . ARG A 1 234 ? 27.832 -6.430 0.091 1.00 80.69 234 ARG A CA 1
ATOM 1876 C C . ARG A 1 234 ? 28.359 -5.028 0.378 1.00 80.69 234 ARG A C 1
ATOM 1878 O O . ARG A 1 234 ? 29.283 -4.593 -0.301 1.00 80.69 234 ARG A O 1
ATOM 1885 N N . LYS A 1 235 ? 27.816 -4.369 1.404 1.00 86.44 235 LYS A N 1
ATOM 1886 C CA . LYS A 1 235 ? 28.265 -3.047 1.853 1.00 86.44 235 LYS A CA 1
ATOM 1887 C C . LYS A 1 235 ? 29.725 -3.067 2.320 1.00 86.44 235 LYS A C 1
ATOM 1889 O O . LYS A 1 2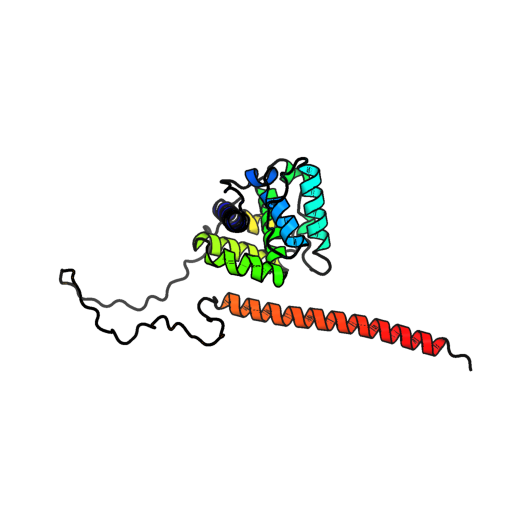35 ? 30.524 -2.248 1.886 1.00 86.44 235 LYS A O 1
ATOM 1894 N N . LEU A 1 236 ? 30.104 -4.049 3.135 1.00 87.12 236 LEU A N 1
ATOM 1895 C CA . LEU A 1 236 ? 31.492 -4.191 3.586 1.00 87.12 236 LEU A CA 1
ATOM 1896 C C . LEU A 1 236 ? 32.451 -4.473 2.420 1.00 87.12 236 LEU A C 1
ATOM 1898 O O . LEU A 1 236 ? 33.573 -3.976 2.408 1.00 87.12 236 LEU A O 1
ATOM 1902 N N . LYS A 1 237 ? 32.019 -5.235 1.407 1.00 86.12 237 LYS A N 1
ATOM 1903 C CA . LYS A 1 237 ? 32.815 -5.466 0.191 1.00 86.12 237 LYS A CA 1
ATOM 1904 C C . LYS A 1 237 ? 33.014 -4.192 -0.630 1.00 86.12 237 LYS A C 1
ATOM 1906 O O . LYS A 1 237 ? 34.104 -4.008 -1.165 1.00 86.12 237 LYS A O 1
ATOM 1911 N N . SER A 1 238 ? 32.002 -3.329 -0.747 1.00 84.00 238 SER A N 1
ATOM 1912 C CA . SER A 1 238 ? 32.174 -2.046 -1.441 1.00 84.00 238 SER A CA 1
ATOM 1913 C C . SER A 1 238 ? 33.116 -1.119 -0.677 1.00 84.00 238 SER A C 1
ATOM 1915 O O . SER A 1 238 ? 34.038 -0.586 -1.284 1.00 84.00 238 SER A O 1
ATOM 1917 N N . GLU A 1 239 ? 32.960 -1.013 0.647 1.00 88.19 239 GLU A N 1
ATOM 1918 C CA . GLU A 1 239 ? 33.856 -0.221 1.506 1.00 88.19 239 GLU A CA 1
ATOM 1919 C C . GLU A 1 239 ? 35.309 -0.722 1.420 1.00 88.19 239 GLU A C 1
ATOM 1921 O O . GLU A 1 239 ? 36.247 0.066 1.311 1.00 88.19 239 GLU A O 1
ATOM 1926 N N . LEU A 1 240 ? 35.512 -2.045 1.391 1.00 89.56 240 LEU A N 1
ATOM 1927 C CA . LEU A 1 240 ? 36.838 -2.638 1.219 1.00 89.56 240 LEU A CA 1
ATOM 1928 C C . LEU A 1 240 ? 37.449 -2.304 -0.150 1.00 89.56 240 LEU A C 1
ATOM 1930 O O . LEU A 1 240 ? 38.639 -1.996 -0.228 1.00 89.56 240 LEU A O 1
ATOM 1934 N N . ASN A 1 241 ? 36.661 -2.362 -1.225 1.00 85.75 241 ASN A N 1
ATOM 1935 C CA . ASN A 1 241 ? 37.133 -2.006 -2.563 1.00 85.75 241 ASN A CA 1
ATOM 1936 C C . ASN A 1 241 ? 37.524 -0.524 -2.651 1.00 85.75 241 ASN A C 1
ATOM 1938 O O . ASN A 1 241 ? 38.553 -0.210 -3.248 1.00 85.75 241 ASN A O 1
ATOM 1942 N N . GLU A 1 242 ? 36.750 0.369 -2.032 1.00 86.06 242 GLU A N 1
ATOM 1943 C CA . GLU A 1 242 ? 37.067 1.800 -1.962 1.00 86.06 242 GLU A CA 1
ATOM 1944 C C . GLU A 1 242 ? 38.378 2.043 -1.205 1.00 86.06 242 GLU A C 1
ATOM 1946 O O . GLU A 1 242 ? 39.282 2.680 -1.746 1.00 86.06 242 GLU A O 1
ATOM 1951 N N . MET A 1 243 ? 38.552 1.446 -0.020 1.00 86.31 243 MET A N 1
ATOM 1952 C CA . MET A 1 243 ? 39.806 1.574 0.736 1.00 86.31 243 MET A CA 1
ATOM 1953 C C . MET A 1 243 ? 41.012 0.970 0.007 1.00 86.31 243 MET A C 1
ATOM 1955 O O . MET A 1 243 ? 42.120 1.497 0.098 1.00 86.31 243 MET A O 1
ATOM 1959 N N . THR A 1 244 ? 40.819 -0.130 -0.724 1.00 84.19 244 THR A N 1
ATOM 1960 C CA . THR A 1 244 ? 41.891 -0.746 -1.524 1.00 84.19 244 THR A CA 1
ATOM 1961 C C . THR A 1 244 ? 42.314 0.187 -2.655 1.00 84.19 244 THR A C 1
ATOM 1963 O O . THR A 1 244 ? 43.505 0.413 -2.860 1.00 84.19 244 THR A O 1
ATOM 1966 N N . HIS A 1 245 ? 41.344 0.800 -3.337 1.00 84.75 245 HIS A N 1
ATOM 1967 C CA . HIS A 1 245 ? 41.611 1.789 -4.373 1.00 84.75 245 HIS A CA 1
ATOM 1968 C C . HIS A 1 245 ? 42.328 3.032 -3.812 1.00 84.75 245 HIS A C 1
ATOM 1970 O O . HIS A 1 245 ? 43.280 3.520 -4.421 1.00 84.75 245 HIS A O 1
ATOM 1976 N N . GLU A 1 246 ? 41.929 3.536 -2.640 1.00 84.19 246 GLU A N 1
ATOM 1977 C CA . GLU A 1 246 ? 42.630 4.637 -1.963 1.00 84.19 246 GLU A CA 1
ATOM 1978 C C . GLU A 1 246 ? 44.071 4.269 -1.583 1.00 84.19 246 GLU A C 1
ATOM 1980 O O . GLU A 1 246 ? 44.995 5.055 -1.808 1.00 84.19 246 GLU A O 1
ATOM 1985 N N . TYR A 1 247 ? 44.286 3.062 -1.054 1.00 82.50 247 TYR A N 1
ATOM 1986 C CA . TYR A 1 247 ? 45.617 2.566 -0.710 1.00 82.50 247 TYR A CA 1
ATOM 1987 C C . TYR A 1 247 ? 46.530 2.466 -1.939 1.00 82.50 247 TYR A C 1
ATOM 1989 O O . TYR A 1 247 ? 47.684 2.903 -1.895 1.00 82.50 247 TYR A O 1
ATOM 1997 N N . ASP A 1 248 ? 46.014 1.951 -3.056 1.00 82.75 248 ASP A N 1
ATOM 1998 C CA . ASP A 1 248 ? 46.762 1.852 -4.308 1.00 82.75 248 ASP A CA 1
ATOM 1999 C C . ASP A 1 248 ? 47.118 3.238 -4.867 1.00 82.75 248 ASP A C 1
ATOM 2001 O O . ASP A 1 248 ? 48.259 3.463 -5.279 1.00 82.75 248 ASP A O 1
ATOM 2005 N N . GLN A 1 249 ? 46.207 4.213 -4.784 1.00 80.94 249 GLN A N 1
ATOM 2006 C CA . GLN A 1 249 ? 46.485 5.608 -5.152 1.00 80.94 249 GLN A CA 1
ATOM 2007 C C . GLN A 1 249 ? 47.575 6.238 -4.264 1.00 80.94 249 GLN A C 1
ATOM 2009 O O . GLN A 1 249 ? 48.477 6.916 -4.766 1.00 80.94 249 GLN A O 1
ATOM 2014 N N . MET A 1 250 ? 47.564 5.979 -2.950 1.00 79.75 250 MET A N 1
ATOM 2015 C CA . MET A 1 250 ? 48.620 6.440 -2.031 1.00 79.75 250 MET A CA 1
ATOM 2016 C C . MET A 1 250 ? 49.977 5.777 -2.302 1.00 79.75 250 MET A C 1
ATOM 2018 O O . MET A 1 250 ? 51.027 6.386 -2.090 1.00 79.75 250 MET A O 1
ATOM 2022 N N . ARG A 1 251 ? 49.979 4.529 -2.780 1.00 76.94 251 ARG A N 1
ATOM 2023 C CA . ARG A 1 251 ? 51.203 3.809 -3.148 1.00 76.94 251 ARG A CA 1
ATOM 2024 C C . ARG A 1 251 ? 51.828 4.353 -4.433 1.00 76.94 251 ARG A C 1
ATOM 2026 O O . ARG A 1 251 ? 53.049 4.434 -4.512 1.00 76.94 251 ARG A O 1
ATOM 2033 N N . ILE A 1 252 ? 51.007 4.740 -5.409 1.00 72.44 252 ILE A N 1
ATOM 2034 C CA . ILE A 1 252 ? 51.450 5.321 -6.689 1.00 72.44 252 ILE A CA 1
ATOM 2035 C C . ILE A 1 252 ? 51.946 6.769 -6.509 1.00 72.44 252 ILE A C 1
ATOM 2037 O O . ILE A 1 252 ? 52.836 7.211 -7.229 1.00 72.44 252 ILE A O 1
ATOM 2041 N N . SER A 1 253 ? 51.407 7.505 -5.532 1.00 65.69 253 SER A N 1
ATOM 2042 C CA . SER A 1 253 ? 51.716 8.925 -5.284 1.00 65.69 253 SER A CA 1
ATOM 2043 C C . SER A 1 253 ? 52.901 9.191 -4.347 1.00 65.69 253 SER A C 1
ATOM 2045 O O . SER A 1 253 ? 53.232 10.356 -4.122 1.00 65.69 253 SER A O 1
ATOM 2047 N N . LYS A 1 254 ? 53.585 8.162 -3.825 1.00 56.16 254 LYS A N 1
ATOM 2048 C CA . LYS A 1 254 ? 54.868 8.351 -3.128 1.00 56.16 254 LYS A CA 1
ATOM 2049 C C . LYS A 1 254 ? 56.000 8.506 -4.155 1.00 56.16 254 LYS A C 1
ATOM 2051 O O . LYS A 1 254 ? 56.299 7.531 -4.844 1.00 56.16 254 LYS A O 1
ATOM 2056 N N . PRO A 1 255 ? 56.649 9.681 -4.263 1.00 58.53 255 PRO A N 1
ATOM 2057 C CA . PRO A 1 255 ? 57.873 9.792 -5.040 1.00 58.53 255 PRO A CA 1
ATOM 2058 C C . PRO A 1 255 ? 59.002 9.067 -4.294 1.00 58.53 255 PRO A C 1
ATOM 2060 O O . PRO A 1 255 ?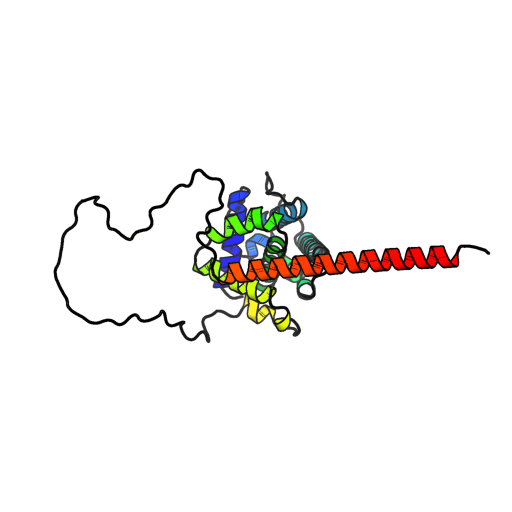 59.047 9.095 -3.061 1.00 58.53 255 PRO A O 1
ATOM 2063 N N . ASN A 1 256 ? 59.877 8.401 -5.053 1.00 49.19 256 ASN A N 1
ATOM 2064 C CA . ASN A 1 256 ? 61.182 7.949 -4.560 1.00 49.19 256 ASN A CA 1
ATOM 2065 C C . ASN A 1 256 ? 61.998 9.123 -4.013 1.00 49.19 256 ASN A C 1
ATOM 2067 O O . ASN A 1 256 ? 61.940 10.207 -4.640 1.00 49.19 256 ASN A O 1
#

Secondary structure (DSSP, 8-state):
--HHHHHHHHHHHHHHHHHHTPPP-SSGGGGGGSSHHHHHHHHHHHTS--SSPPPP-S-HHHHHHHHHHHHHHH-SS-S--GGGG--HHHHHTT-HHHHHHHHHHHHHHHHHSHHHIIIIIHHHGGGS-HHHHHHHHHHHHHHH-GGG-SSTTTHHHHHT--TTTT----------------------------TTPPP-----S---------HHHHHHHHHHHHHHHHHHHHHHHHHHHHHHHHHHHHHHT---

Sequence (256 aa):
MDVDKADALTEWFNIFGDLVGLPHVNQLGEFVGGQHLPTILKFMKEKSLPKKPAEKILNRREFFESLLSHLTELQKVSPNQYHSELKSTAASYGQSDEIAKFLSITLYEIRMDPQLQAAAFDVIVPKLSAKNSNELEIIMDYLDDNSQWPSVGNWSEIIKKSMSENVPARETPRIYATPSTPKRLPFRDLNKTVPGRPYACYSTSGEISVLNDSPKLRENRQRRHIQDQDNQIRKLKSELNEMTHEYDQMRISKPN

pLDDT: mean 71.6, std 21.84, range [26.59, 96.0]

Mean predicted aligned error: 16.55 Å

Foldseek 3Di:
DDPLLQVLLQQLLVLLCVQAVFDRDDGLLCVLFGLSLVQLVVCLVVLARDNHGDDTDPDSLVSLVVLLVVLVVLPPDDPAPLSVPADSPCVNVRDRLNSSSSSLSSVLSLCLDPSSCVRRVVVRLVVDDPSSNVLNVQLNVLVVPRVQRPDDPCSCVNPPDDPPPDDPPPDDPPPDDDDDDDDDDDDDDDDDDDPDDDDPDPDPPPDDDPPDDDPVNVVVVVVSVVVVVVVVVVVVVVVVVVVVVVVVVVVVPDDD

Organism: Steinernema carpocapsae (NCBI:txid34508)

Radius of gyration: 24.63 Å; Cα contacts (8 Å, |Δi|>4): 189; chains: 1; bounding box: 90×63×56 Å